Protein AF-A0A2D6YCF8-F1 (afdb_monomer_lite)

Foldseek 3Di:
DVVVVVVVVVVVVVPPPPPDDDDDDPVVVVVVVVVVVVVVVVVVVVVVVVVVVVVVVVVCVVPVPPPPPPPDDDPVVVVVVVVVVVVVVVVVVVVVVVVPDDDDDPDDDDDDDDDDDDDPPPPPPPPPPPPDDPPCLAQNCLVVLVVVLVVCVVVLVLVVSLVSLVSCCVHPDPVSVVVSVVVNVVRDDD

Radius of gyration: 37.46 Å; chains: 1; bounding box: 75×65×122 Å

Secondary structure (DSSP, 8-state):
-HHHHHHHHHHHHTTS-S--------THHHHHHHHHHHHHHHHHHHHHHHHHHHHHHHHHHH-GGGS-------THHHHHHHHHHHHHHHHHHHHHHHTTS----------------------------TT---GGGSGGGHHHHHHHHHHHHHTT-HHHHHHHHHHHHHHS-HHHHHHHHHHHHHS---

pLDDT: mean 73.42, std 17.3, range [45.31, 95.69]

Sequence (190 aa):
MRFLLFLTIFIYNLGHADEIYSVLPQESSQLSLIDLKQDLNYLNQNVSDLRAENQNIKTLIEHPQQMAVISLEPMHEFLYIGSLAGVVFLLAFAGMIERDTPQPVAQRRTVVKKQISEPKKVVVPNAKADGEYDFMSSSEAIPSKFNLIEAYLEMKNYDLAKKELSNILRFGNIHQQSKAKLLMNQIPSV

Structure (mmCIF, N/CA/C/O backbone):
data_AF-A0A2D6YCF8-F1
#
_entry.id   AF-A0A2D6YCF8-F1
#
loop_
_atom_site.group_PDB
_atom_site.id
_atom_site.type_symbol
_atom_site.label_atom_id
_atom_site.label_alt_id
_atom_site.label_comp_id
_atom_site.label_asym_id
_atom_site.label_entity_id
_atom_site.label_seq_id
_atom_site.pdbx_PDB_ins_code
_atom_site.Cartn_x
_atom_site.Cartn_y
_atom_site.Cartn_z
_atom_site.occupancy
_atom_site.B_iso_or_equiv
_atom_site.auth_seq_id
_atom_site.auth_comp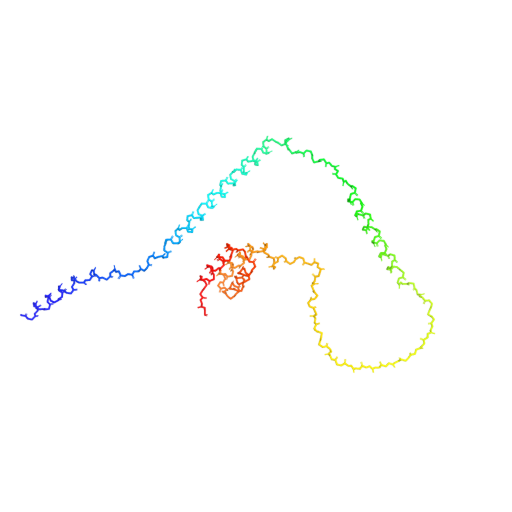_id
_atom_site.auth_asym_id
_atom_site.auth_atom_id
_atom_site.pdbx_PDB_model_num
ATOM 1 N N . MET A 1 1 ? -43.924 18.257 64.923 1.00 54.34 1 MET A N 1
ATOM 2 C CA . MET A 1 1 ? -43.083 17.085 65.269 1.00 54.34 1 MET A CA 1
ATOM 3 C C . MET A 1 1 ? -42.683 16.235 64.058 1.00 54.34 1 MET A C 1
ATOM 5 O O . MET A 1 1 ? -41.516 15.901 63.960 1.00 54.34 1 MET A O 1
ATOM 9 N N . ARG A 1 2 ? -43.570 15.925 63.097 1.00 53.56 2 ARG A N 1
ATOM 10 C CA . ARG A 1 2 ? -43.218 15.087 61.924 1.00 53.56 2 ARG A CA 1
ATOM 11 C C . ARG A 1 2 ? -42.322 15.760 60.869 1.00 53.56 2 ARG A C 1
ATOM 13 O O . ARG A 1 2 ? -41.567 15.071 60.203 1.00 53.56 2 ARG A O 1
ATOM 20 N N . PHE A 1 3 ? -42.349 17.088 60.761 1.00 58.00 3 PHE A N 1
ATOM 21 C CA . PHE A 1 3 ? -41.548 17.833 59.776 1.00 58.00 3 PHE A CA 1
ATOM 22 C C . PHE A 1 3 ? -40.038 17.841 60.093 1.00 58.00 3 PHE A C 1
ATOM 24 O O . PHE A 1 3 ? -39.207 17.815 59.194 1.00 58.00 3 PHE A O 1
ATOM 31 N N . LEU A 1 4 ? -39.681 17.791 61.382 1.00 59.12 4 LEU A N 1
ATOM 32 C CA . LEU A 1 4 ? -38.287 17.763 61.843 1.00 59.12 4 LEU A CA 1
ATOM 33 C C . LEU A 1 4 ? -37.585 16.433 61.525 1.00 59.12 4 LEU A C 1
ATOM 35 O O . LEU A 1 4 ? -36.386 16.423 61.279 1.00 59.12 4 LEU A O 1
ATOM 39 N N . LEU A 1 5 ? -38.344 15.335 61.464 1.00 62.00 5 LEU A N 1
ATOM 40 C CA . LEU A 1 5 ? -37.829 13.999 61.149 1.00 62.00 5 LEU A CA 1
ATOM 41 C C . LEU A 1 5 ? -37.525 13.823 59.652 1.00 62.00 5 LEU A C 1
ATOM 43 O O . LEU A 1 5 ? -36.594 13.114 59.292 1.00 62.00 5 LEU A O 1
ATOM 47 N N . PHE A 1 6 ? -38.266 14.504 58.774 1.00 58.94 6 PHE A N 1
ATOM 48 C CA . PHE A 1 6 ? -37.965 14.501 57.339 1.00 58.94 6 PHE A CA 1
ATOM 49 C C . PHE A 1 6 ? -36.749 15.367 56.998 1.00 58.94 6 PHE A C 1
ATOM 51 O O . PHE A 1 6 ? -35.962 14.995 56.131 1.00 58.94 6 PHE A O 1
ATOM 58 N N . LEU A 1 7 ? -36.553 16.483 57.710 1.00 62.12 7 LEU A N 1
ATOM 59 C CA . LEU A 1 7 ? -35.405 17.361 57.484 1.00 62.12 7 LEU A CA 1
ATOM 60 C C . LEU A 1 7 ? -34.081 16.681 57.872 1.00 62.12 7 LEU A C 1
ATOM 62 O O . LEU A 1 7 ? -33.093 16.809 57.156 1.00 62.12 7 LEU A O 1
ATOM 66 N N . THR A 1 8 ? -34.059 15.909 58.962 1.00 59.28 8 THR A N 1
ATOM 67 C CA . THR A 1 8 ? -32.849 15.187 59.384 1.00 59.28 8 THR A CA 1
ATOM 68 C C . THR A 1 8 ? -32.495 14.039 58.440 1.00 59.28 8 THR A C 1
ATOM 70 O O . THR A 1 8 ? -31.319 13.854 58.143 1.00 59.28 8 THR A O 1
ATOM 73 N N . ILE A 1 9 ? -33.482 13.322 57.892 1.00 60.81 9 ILE A N 1
ATOM 74 C CA . ILE A 1 9 ? -33.248 12.252 56.904 1.00 60.81 9 ILE A CA 1
ATOM 75 C C . ILE A 1 9 ? -32.758 12.822 55.562 1.00 60.81 9 ILE A C 1
ATOM 77 O O . ILE A 1 9 ? -31.906 12.216 54.910 1.00 60.81 9 ILE A O 1
ATOM 81 N N . PHE A 1 10 ? -33.251 13.997 55.156 1.00 58.84 10 PHE A N 1
ATOM 82 C CA . PHE A 1 10 ? -32.831 14.641 53.910 1.00 58.84 10 PHE A CA 1
ATOM 83 C C . PHE A 1 10 ? -31.389 15.169 53.984 1.00 58.84 10 PHE A C 1
ATOM 85 O O . PHE A 1 10 ? -30.624 14.996 53.041 1.00 58.84 10 PHE A O 1
ATOM 92 N N . ILE A 1 11 ? -30.977 15.727 55.129 1.00 59.47 11 ILE A N 1
ATOM 93 C CA . ILE A 1 11 ? -29.590 16.176 55.346 1.00 59.47 11 ILE A CA 1
ATOM 94 C C . ILE A 1 11 ? -28.630 14.977 55.444 1.00 59.47 11 ILE A C 1
ATOM 96 O O . ILE A 1 11 ? -27.511 15.052 54.944 1.00 59.47 11 ILE A O 1
ATOM 100 N N . TYR A 1 12 ? -29.066 13.843 56.008 1.00 57.59 12 TYR A N 1
ATOM 101 C CA . TYR A 1 12 ? -28.227 12.639 56.109 1.00 57.59 12 TYR A CA 1
ATOM 102 C C . TYR A 1 12 ? -27.947 11.974 54.746 1.00 57.59 12 TYR A C 1
ATOM 104 O O . TYR A 1 12 ? -26.865 11.426 54.537 1.00 57.59 12 TYR A O 1
ATOM 112 N N . ASN A 1 13 ? -28.888 12.059 53.797 1.00 53.47 13 ASN A N 1
ATOM 113 C CA . ASN A 1 13 ? -28.709 11.518 52.441 1.00 53.47 13 ASN A CA 1
ATOM 114 C C . ASN A 1 13 ? -27.868 12.416 51.521 1.00 53.47 13 ASN A C 1
ATOM 116 O O . ASN A 1 13 ? -27.340 11.928 50.527 1.00 53.47 13 ASN A O 1
ATOM 120 N N . LEU A 1 14 ? -27.698 13.702 51.846 1.00 54.16 14 LEU A N 1
ATOM 121 C CA . LEU A 1 14 ? -26.876 14.613 51.042 1.00 54.16 14 LEU A CA 1
ATOM 122 C C . LEU A 1 14 ? -25.369 14.508 51.351 1.00 54.16 14 LEU A C 1
ATOM 124 O O . LEU A 1 14 ? -24.562 15.052 50.607 1.00 54.16 14 LEU A O 1
ATOM 128 N N . GLY A 1 15 ? -24.989 13.805 52.426 1.00 49.72 15 GLY A N 1
ATOM 129 C CA . GLY A 1 15 ? -23.595 13.638 52.859 1.00 49.72 15 GLY A CA 1
ATOM 130 C C . GLY A 1 15 ? -22.889 12.359 52.387 1.00 49.72 15 GLY A C 1
ATOM 131 O O . GLY A 1 15 ? -21.743 12.155 52.763 1.00 49.72 15 GLY A O 1
ATOM 132 N N . HIS A 1 16 ? -23.543 11.490 51.604 1.00 51.28 16 HIS A N 1
ATOM 133 C CA . HIS A 1 16 ? -22.992 10.187 51.177 1.00 51.28 16 HIS A CA 1
ATOM 134 C C . HIS A 1 16 ? -22.791 10.060 49.652 1.00 51.28 16 HIS A C 1
ATOM 136 O O . HIS A 1 16 ? -22.704 8.953 49.128 1.00 51.28 16 HIS A O 1
ATOM 142 N N . ALA A 1 17 ? -22.714 11.178 48.923 1.00 49.78 17 ALA A N 1
ATOM 143 C CA . ALA A 1 17 ? -22.547 11.177 47.464 1.00 49.78 17 ALA A CA 1
ATOM 144 C C . ALA A 1 17 ? -21.082 11.265 46.977 1.00 49.78 17 ALA A C 1
ATOM 146 O O . ALA A 1 17 ? -20.869 11.357 45.771 1.00 49.78 17 ALA A O 1
ATOM 147 N N . ASP A 1 18 ? -20.086 11.211 47.872 1.00 50.50 18 ASP A N 1
ATOM 148 C CA . ASP A 1 18 ? -18.672 11.445 47.515 1.00 50.50 18 ASP A CA 1
ATOM 149 C C . ASP A 1 18 ? -17.800 10.182 47.353 1.00 50.50 18 ASP A C 1
ATOM 151 O O . ASP A 1 18 ? -16.619 10.295 47.039 1.00 50.50 18 ASP A O 1
ATOM 155 N N . GLU A 1 19 ? -18.346 8.966 47.459 1.00 54.09 19 GLU A N 1
ATOM 156 C CA . GLU A 1 19 ? -17.559 7.729 47.271 1.00 54.09 19 GLU A CA 1
ATOM 157 C C . GLU A 1 19 ? -18.144 6.786 46.210 1.00 54.09 19 GLU A C 1
ATOM 159 O O . GLU A 1 19 ? -18.448 5.627 46.471 1.00 54.09 19 GLU A O 1
ATOM 164 N N . ILE A 1 20 ? -18.269 7.259 44.965 1.00 48.84 20 ILE A N 1
ATOM 165 C CA . ILE A 1 20 ? -18.332 6.373 43.785 1.00 48.84 20 ILE A CA 1
ATOM 166 C C . ILE A 1 20 ? -17.460 6.958 42.663 1.00 48.84 20 ILE A C 1
ATOM 168 O O . ILE A 1 20 ? -17.941 7.314 41.594 1.00 48.84 20 ILE A O 1
ATOM 172 N N . TYR A 1 21 ? -16.151 7.069 42.899 1.00 48.22 21 TYR A N 1
ATOM 173 C CA . TYR A 1 21 ? -15.160 7.282 41.835 1.00 48.22 21 TYR A CA 1
ATOM 174 C C . TYR A 1 21 ? -13.915 6.422 42.066 1.00 48.22 21 TYR A C 1
ATOM 176 O O . TYR A 1 21 ? -12.828 6.897 42.363 1.00 48.22 21 TYR A O 1
ATOM 184 N N . SER A 1 22 ? -14.075 5.117 41.912 1.00 53.00 22 SER A N 1
ATOM 185 C CA . SER A 1 22 ? -13.017 4.206 41.465 1.00 53.00 22 SER A CA 1
ATOM 186 C C . SER A 1 22 ? -13.770 2.992 40.920 1.00 53.00 22 SER A C 1
ATOM 188 O O . SER A 1 22 ? -14.668 2.479 41.570 1.00 53.00 22 SER A O 1
ATOM 190 N N . VAL A 1 23 ? -13.632 2.565 39.672 1.00 49.94 23 VAL A N 1
ATOM 191 C CA . VAL A 1 23 ? -12.417 2.124 39.000 1.00 49.94 23 VAL A CA 1
ATOM 192 C C . VAL A 1 23 ? -12.699 2.201 37.493 1.00 49.94 23 VAL A C 1
ATOM 194 O O . VAL A 1 23 ? -13.536 1.464 36.977 1.00 49.94 23 VAL A O 1
ATOM 197 N N . LEU A 1 24 ? -12.008 3.092 36.782 1.00 46.34 24 LEU A N 1
ATOM 198 C CA . LEU A 1 24 ? -11.878 3.045 35.322 1.00 46.34 24 LEU A CA 1
ATOM 199 C C . LEU A 1 24 ? -10.470 2.504 35.022 1.00 46.34 24 LEU A C 1
ATOM 201 O O . LEU A 1 24 ? -9.506 3.027 35.587 1.00 46.34 24 LEU A O 1
ATOM 205 N N . PRO A 1 25 ? -10.312 1.465 34.185 1.00 45.31 25 PRO A N 1
ATOM 206 C CA . PRO A 1 25 ? -9.001 0.894 33.898 1.00 45.31 25 PRO A CA 1
ATOM 207 C C . PRO A 1 25 ? -8.174 1.887 33.063 1.00 45.31 25 PRO A C 1
ATOM 209 O O . PRO A 1 25 ? -8.477 2.147 31.904 1.00 45.31 25 PRO A O 1
ATOM 212 N N . GLN A 1 26 ? -7.124 2.455 33.664 1.00 49.31 26 GLN A N 1
ATOM 213 C CA . GLN A 1 26 ? -6.199 3.422 33.049 1.00 49.31 26 GLN A CA 1
ATOM 214 C C . GLN A 1 26 ? -5.078 2.787 32.194 1.00 49.31 26 GLN A C 1
ATOM 216 O O . GLN A 1 26 ? -4.146 3.483 31.789 1.00 49.31 26 GLN A O 1
ATOM 221 N N . GLU A 1 27 ? -5.125 1.488 31.890 1.00 51.16 27 GLU A N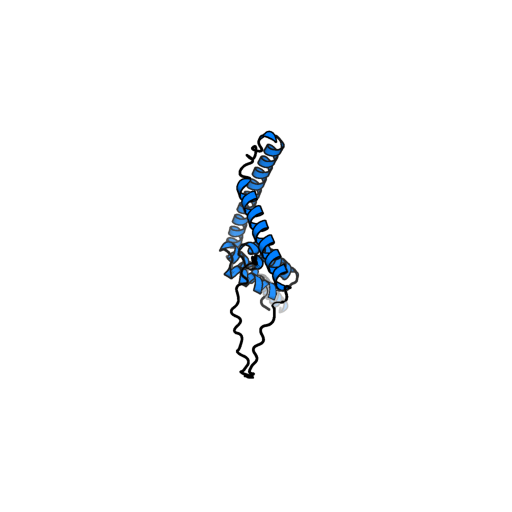 1
ATOM 222 C CA . GLU A 1 27 ? -4.004 0.817 31.208 1.00 51.16 27 GLU A CA 1
ATOM 223 C C . GLU A 1 27 ? -3.854 1.155 29.712 1.00 51.16 27 GLU A C 1
ATOM 225 O O . GLU A 1 27 ? -2.755 1.042 29.172 1.00 51.16 27 GLU A O 1
ATOM 230 N N . SER A 1 28 ? -4.889 1.653 29.026 1.00 52.38 28 SER A N 1
ATOM 231 C CA . SER A 1 28 ? -4.792 1.974 27.589 1.00 52.38 28 SER A CA 1
ATOM 232 C C . SER A 1 28 ? -4.016 3.262 27.281 1.00 52.38 28 SER A C 1
ATOM 234 O O . SER A 1 28 ? -3.524 3.440 26.166 1.00 52.38 28 SER A O 1
ATOM 236 N N . SER A 1 29 ? -3.878 4.169 28.251 1.00 53.44 29 SER A N 1
ATOM 237 C CA . SER A 1 29 ? -3.252 5.479 28.030 1.00 53.44 29 SER A CA 1
ATOM 238 C C . SER A 1 29 ? -1.726 5.411 27.975 1.00 53.44 29 SER A C 1
ATOM 240 O O . SER A 1 29 ? -1.103 6.245 27.325 1.00 53.44 29 SER A O 1
ATOM 242 N N . GLN A 1 30 ? -1.103 4.423 28.626 1.00 53.88 30 GLN A N 1
ATOM 243 C CA . GLN A 1 30 ? 0.360 4.320 28.668 1.00 53.88 30 GLN A CA 1
ATOM 244 C C . GLN A 1 30 ? 0.941 3.748 27.371 1.00 53.88 30 GLN A C 1
ATOM 246 O O . GLN A 1 30 ? 1.938 4.272 26.881 1.00 53.88 30 GLN A O 1
ATOM 251 N N . LEU A 1 31 ? 0.291 2.741 26.775 1.00 58.56 31 LEU A N 1
ATOM 252 C CA . LEU A 1 31 ? 0.708 2.179 25.485 1.00 58.56 31 LEU A CA 1
ATOM 253 C C . LEU A 1 31 ? 0.548 3.210 24.358 1.00 58.56 31 LEU A C 1
ATOM 255 O O . LEU A 1 31 ? 1.479 3.442 23.594 1.00 58.56 31 LEU A O 1
ATOM 259 N N . SER A 1 32 ? -0.579 3.933 24.348 1.00 67.38 32 SER A N 1
ATOM 260 C CA . SER A 1 32 ? -0.812 5.033 23.405 1.00 67.38 32 SER A CA 1
ATOM 261 C C . SER A 1 32 ? 0.205 6.173 23.554 1.00 67.38 32 SER A C 1
ATOM 263 O O . SER A 1 32 ? 0.563 6.793 22.557 1.00 67.38 32 SER A O 1
ATOM 265 N N . LEU A 1 33 ? 0.701 6.446 24.768 1.00 73.38 33 LEU A N 1
ATOM 266 C CA . LEU A 1 33 ? 1.727 7.468 24.998 1.00 73.38 33 LEU A CA 1
ATOM 267 C C . LEU A 1 33 ? 3.114 7.028 24.501 1.00 73.38 33 LEU A C 1
ATOM 269 O O . LEU A 1 33 ? 3.909 7.868 24.080 1.00 73.38 33 LEU A O 1
ATOM 273 N N . ILE A 1 34 ? 3.423 5.731 24.576 1.00 77.50 34 ILE A N 1
ATOM 274 C CA . ILE A 1 34 ? 4.681 5.167 24.069 1.00 77.50 34 ILE A CA 1
ATOM 275 C C . ILE A 1 34 ? 4.695 5.226 22.540 1.00 77.50 34 ILE A C 1
ATOM 277 O O . ILE A 1 34 ? 5.658 5.749 21.978 1.00 77.50 34 ILE A O 1
ATOM 281 N N . ASP A 1 35 ? 3.609 4.802 21.892 1.00 79.00 35 ASP A N 1
ATOM 282 C CA . ASP A 1 35 ? 3.467 4.871 20.433 1.00 79.00 35 ASP A CA 1
ATOM 283 C C . ASP A 1 35 ? 3.548 6.325 19.943 1.00 79.00 35 ASP A C 1
ATOM 285 O O . ASP A 1 35 ? 4.316 6.636 19.035 1.00 79.00 35 ASP A O 1
ATOM 289 N N . LEU A 1 36 ? 2.878 7.260 20.630 1.00 81.44 36 LEU A N 1
ATOM 290 C CA . LEU A 1 36 ? 2.941 8.687 20.297 1.00 81.44 36 LEU A CA 1
ATOM 291 C C . LEU A 1 36 ? 4.364 9.261 20.416 1.00 81.44 36 LEU A C 1
ATOM 293 O O . LEU A 1 36 ? 4.780 10.090 19.608 1.00 81.44 36 LEU A O 1
ATOM 297 N N . LYS A 1 37 ? 5.131 8.842 21.430 1.00 85.19 37 LYS A N 1
ATOM 298 C CA . LYS A 1 37 ? 6.534 9.260 21.589 1.00 85.19 37 LYS A CA 1
ATOM 299 C C . LYS A 1 37 ? 7.416 8.699 20.484 1.00 85.19 37 LYS A C 1
ATOM 301 O O . LYS A 1 37 ? 8.323 9.392 20.023 1.00 85.19 37 LYS A O 1
ATOM 306 N N . GLN A 1 38 ? 7.167 7.461 20.078 1.00 83.38 38 GLN A N 1
ATOM 307 C CA . GLN A 1 38 ? 7.891 6.833 18.986 1.00 83.38 38 GLN A CA 1
ATOM 308 C C . GLN A 1 38 ? 7.594 7.539 17.658 1.00 83.38 38 GLN A C 1
ATOM 310 O O . GLN A 1 38 ? 8.533 7.881 16.941 1.00 83.38 38 GLN A O 1
ATOM 315 N N . ASP A 1 39 ? 6.327 7.856 17.393 1.00 85.94 39 ASP A N 1
ATOM 316 C CA . ASP A 1 39 ? 5.901 8.608 16.211 1.00 85.94 39 ASP A CA 1
ATOM 317 C C . ASP A 1 39 ? 6.485 10.026 16.194 1.00 85.94 39 ASP A C 1
ATOM 319 O O . ASP A 1 39 ? 6.976 10.483 15.162 1.00 85.94 39 ASP A O 1
ATOM 323 N N . LEU A 1 40 ? 6.513 10.715 17.340 1.00 89.25 40 LEU A N 1
ATOM 324 C CA . LEU A 1 40 ? 7.150 12.030 17.463 1.00 89.25 40 LEU A CA 1
ATOM 325 C C . LEU A 1 40 ? 8.653 11.977 17.185 1.00 89.25 40 LEU A C 1
ATOM 327 O O . LEU A 1 40 ? 9.178 12.858 16.505 1.00 89.25 40 LEU A O 1
ATOM 331 N N . ASN A 1 41 ? 9.348 10.951 17.679 1.00 90.62 41 ASN A N 1
ATOM 332 C CA . ASN A 1 41 ? 10.768 10.766 17.389 1.00 90.62 41 ASN A CA 1
ATOM 333 C C . ASN A 1 41 ? 11.010 10.476 15.907 1.00 90.62 41 ASN A C 1
ATOM 335 O O . ASN A 1 41 ? 11.900 11.082 15.314 1.00 90.62 41 ASN A O 1
ATOM 339 N N . TYR A 1 42 ? 10.200 9.604 15.304 1.00 89.38 42 TYR A N 1
ATOM 340 C CA . TYR A 1 42 ? 10.284 9.292 13.880 1.00 89.38 42 TYR A CA 1
ATOM 341 C C . TYR A 1 42 ? 10.046 10.536 13.015 1.00 89.38 42 TYR A C 1
ATOM 343 O O . TYR A 1 42 ? 10.813 10.823 12.096 1.00 89.38 42 TYR A O 1
ATOM 351 N N . LEU A 1 43 ? 9.031 11.336 13.350 1.00 91.12 43 LEU A N 1
ATOM 352 C CA . LEU A 1 43 ? 8.736 12.578 12.643 1.00 91.12 43 LEU A CA 1
ATOM 353 C C . LEU A 1 43 ? 9.875 13.594 12.784 1.00 91.12 43 LEU A C 1
ATOM 355 O O . LEU A 1 43 ? 10.269 14.221 11.803 1.00 91.12 43 LEU A O 1
ATOM 359 N N . ASN A 1 44 ? 10.431 13.741 13.987 1.00 93.12 44 ASN A N 1
ATOM 360 C CA . ASN A 1 44 ? 11.544 14.654 14.234 1.00 93.12 44 ASN A CA 1
ATOM 361 C C . ASN A 1 44 ? 12.808 14.235 13.464 1.00 93.12 44 ASN A C 1
ATOM 363 O O . ASN A 1 44 ? 13.505 15.084 12.908 1.00 93.12 44 ASN A O 1
ATOM 367 N N . GLN A 1 45 ? 13.067 12.928 13.371 1.00 90.31 45 GLN A N 1
ATOM 368 C CA . GLN A 1 45 ? 14.160 12.381 12.573 1.00 90.31 45 GLN A CA 1
ATOM 369 C C . GLN A 1 45 ? 13.965 12.678 11.080 1.00 90.31 45 GLN A C 1
ATOM 371 O O . GLN A 1 45 ? 14.849 13.267 10.464 1.00 90.31 45 GLN A O 1
ATOM 376 N N . ASN A 1 46 ? 12.776 12.419 10.529 1.00 93.00 46 ASN A N 1
ATOM 377 C CA . ASN A 1 46 ? 12.472 12.734 9.130 1.00 93.00 46 ASN A CA 1
ATOM 378 C C . ASN A 1 46 ? 12.619 14.232 8.814 1.00 93.00 46 ASN A C 1
ATOM 380 O O . ASN A 1 46 ? 13.126 14.601 7.758 1.00 93.00 46 ASN A O 1
ATOM 384 N N . VAL A 1 47 ? 12.196 15.117 9.723 1.00 95.00 47 VAL A N 1
ATOM 385 C CA . VAL A 1 47 ? 12.365 16.571 9.550 1.00 95.00 47 VAL A CA 1
ATOM 386 C C . VAL A 1 47 ? 13.844 16.964 9.556 1.00 95.00 47 VAL A C 1
ATOM 388 O O . VAL A 1 47 ? 14.240 17.863 8.811 1.00 95.00 47 VAL A O 1
ATOM 391 N N . SER A 1 48 ? 14.667 16.307 10.375 1.00 92.06 48 SER A N 1
ATOM 392 C CA . SER A 1 48 ? 16.118 16.508 10.379 1.00 92.06 48 SER A CA 1
ATOM 393 C C . SER A 1 48 ? 16.750 16.063 9.059 1.00 92.06 48 SER A C 1
ATOM 395 O O . SER A 1 48 ? 17.517 16.823 8.466 1.00 92.06 48 SER A O 1
ATOM 397 N N . ASP A 1 49 ? 16.380 14.883 8.565 1.00 93.38 49 ASP A N 1
ATOM 398 C CA . ASP A 1 49 ? 16.913 14.320 7.322 1.00 93.38 49 ASP A CA 1
ATOM 399 C C . ASP A 1 49 ? 16.534 15.186 6.112 1.00 93.38 49 ASP A C 1
ATOM 401 O O . ASP A 1 49 ? 17.397 15.575 5.325 1.00 93.38 49 ASP A O 1
ATOM 405 N N . LEU A 1 50 ? 15.271 15.620 6.029 1.00 90.81 50 LEU A N 1
ATOM 406 C CA . LEU A 1 50 ? 14.801 16.544 4.991 1.00 90.81 50 LEU A CA 1
ATOM 407 C C . LEU A 1 50 ? 15.518 17.898 5.037 1.00 90.81 50 LEU A C 1
ATOM 409 O O . LEU A 1 50 ? 15.737 18.530 4.001 1.00 90.81 50 LEU A O 1
ATOM 413 N N . ARG A 1 51 ? 15.886 18.389 6.226 1.00 91.00 51 ARG A N 1
ATOM 414 C CA . ARG A 1 51 ? 16.682 19.620 6.349 1.00 91.00 51 ARG A CA 1
ATOM 415 C C . ARG A 1 51 ? 18.105 19.416 5.848 1.00 91.00 51 ARG A C 1
ATOM 417 O O . ARG A 1 51 ? 18.610 20.295 5.153 1.00 91.00 51 ARG A O 1
ATOM 424 N N . ALA A 1 52 ? 18.727 18.285 6.169 1.00 90.25 52 ALA A N 1
ATOM 425 C CA . ALA A 1 52 ? 20.058 17.945 5.680 1.00 90.25 52 ALA A CA 1
ATOM 426 C C . ALA A 1 52 ? 20.073 17.798 4.149 1.00 90.25 52 ALA A C 1
ATOM 428 O O . ALA A 1 52 ? 20.953 18.345 3.487 1.00 90.25 52 ALA A O 1
ATOM 429 N N . GLU A 1 53 ? 19.061 17.150 3.569 1.00 89.50 53 GLU A N 1
ATOM 430 C CA . GLU A 1 53 ? 18.915 17.016 2.117 1.00 89.50 53 GLU A CA 1
ATOM 431 C C . GLU A 1 53 ? 18.709 18.373 1.433 1.00 89.50 53 GLU A C 1
ATOM 433 O O . GLU A 1 53 ? 19.387 18.682 0.456 1.00 89.50 53 GLU A O 1
ATOM 438 N N . ASN A 1 54 ? 17.857 19.243 1.985 1.00 85.50 54 ASN A N 1
ATOM 439 C CA . ASN A 1 54 ? 17.676 20.597 1.453 1.00 85.50 54 ASN A CA 1
ATOM 440 C C . ASN A 1 54 ? 18.956 21.441 1.534 1.00 85.50 54 ASN A C 1
ATOM 442 O O . ASN A 1 54 ? 19.232 22.229 0.630 1.00 85.50 54 ASN A O 1
ATOM 446 N N . GLN A 1 55 ? 19.754 21.284 2.594 1.00 87.31 55 GLN A N 1
ATOM 447 C CA . GLN A 1 55 ? 21.069 21.920 2.674 1.00 87.31 55 GLN A CA 1
ATOM 448 C C . GLN A 1 55 ? 22.015 21.374 1.604 1.00 87.31 55 GLN A C 1
ATOM 450 O O . GLN A 1 55 ? 22.682 22.161 0.939 1.00 87.31 55 GLN A O 1
ATOM 455 N N . ASN A 1 56 ? 22.023 20.059 1.383 1.00 85.00 56 ASN A N 1
ATOM 456 C CA . ASN A 1 56 ? 22.820 19.430 0.337 1.00 85.00 56 ASN A CA 1
ATOM 457 C C . ASN A 1 56 ? 22.426 19.965 -1.052 1.00 85.00 56 ASN A C 1
ATOM 459 O O . ASN A 1 56 ? 23.263 20.512 -1.765 1.00 85.00 56 ASN A O 1
ATOM 463 N N . ILE A 1 57 ? 21.136 19.959 -1.392 1.00 83.44 57 ILE A N 1
ATOM 464 C CA . ILE A 1 57 ? 20.623 20.521 -2.652 1.00 83.44 57 ILE A CA 1
ATOM 465 C C . ILE A 1 57 ? 21.037 21.989 -2.807 1.00 83.44 57 ILE A C 1
ATOM 467 O O . ILE A 1 57 ? 21.484 22.393 -3.880 1.00 83.44 57 ILE A O 1
ATOM 471 N N . LYS A 1 58 ? 20.963 22.783 -1.734 1.00 82.31 58 LYS A N 1
ATOM 472 C CA . LYS A 1 58 ? 21.419 24.176 -1.757 1.00 82.31 58 LYS A CA 1
ATOM 473 C C . LYS A 1 58 ? 22.910 24.281 -2.092 1.00 82.31 58 LYS A C 1
ATOM 475 O O . LYS A 1 58 ? 23.277 25.110 -2.918 1.00 82.31 58 LYS A O 1
ATOM 480 N N . THR A 1 59 ? 23.752 23.409 -1.536 1.00 77.88 59 THR A N 1
ATOM 481 C CA . THR A 1 59 ? 25.183 23.377 -1.880 1.00 77.88 59 THR A CA 1
ATOM 482 C C . THR A 1 59 ? 25.448 22.953 -3.328 1.00 77.88 59 THR A C 1
ATOM 484 O O . THR A 1 59 ? 26.335 23.534 -3.954 1.00 77.88 59 THR A O 1
ATOM 487 N N . LEU A 1 60 ? 24.658 22.027 -3.893 1.00 73.38 60 LEU A N 1
ATOM 488 C CA . LEU A 1 60 ? 24.739 21.651 -5.313 1.00 73.38 60 LEU A CA 1
ATOM 489 C C . LEU A 1 60 ? 24.326 22.801 -6.244 1.00 73.38 60 LEU A C 1
ATOM 491 O O . LEU A 1 60 ? 24.931 22.986 -7.298 1.00 73.38 60 LEU A O 1
ATOM 495 N N . ILE A 1 61 ? 23.313 23.582 -5.858 1.00 74.94 61 ILE A N 1
ATOM 496 C CA . ILE A 1 61 ? 22.855 24.752 -6.622 1.00 74.94 61 ILE A CA 1
ATOM 497 C C . ILE A 1 61 ? 23.893 25.881 -6.564 1.00 74.94 61 ILE A C 1
ATOM 499 O O . ILE A 1 61 ? 24.127 26.550 -7.568 1.00 74.94 61 ILE A O 1
ATOM 503 N N . GLU A 1 62 ? 24.538 26.083 -5.413 1.00 76.81 62 GLU A N 1
ATOM 504 C CA . GLU A 1 62 ? 25.595 27.088 -5.246 1.00 76.81 62 GLU A CA 1
ATOM 505 C C . GLU A 1 62 ? 26.907 26.695 -5.962 1.00 76.81 62 GLU A C 1
ATOM 507 O O . GLU A 1 62 ? 27.666 27.579 -6.359 1.00 76.81 62 GLU A O 1
ATOM 512 N N . HIS A 1 63 ? 27.153 25.398 -6.206 1.00 69.06 63 HIS A N 1
ATOM 513 C CA . HIS A 1 63 ? 28.362 24.885 -6.871 1.00 69.06 63 HIS A CA 1
ATOM 514 C C . HIS A 1 63 ? 28.046 23.913 -8.032 1.00 69.06 63 HIS A C 1
ATOM 516 O O . HIS A 1 63 ? 28.370 22.723 -7.960 1.00 69.06 63 HIS A O 1
ATOM 522 N N . PRO A 1 64 ? 27.500 24.396 -9.166 1.00 62.25 64 PRO A N 1
ATOM 523 C CA . PRO A 1 64 ? 27.068 23.550 -10.288 1.00 62.25 64 PRO A CA 1
ATOM 524 C C . PRO A 1 64 ? 28.205 22.805 -11.017 1.00 62.25 64 PRO A C 1
ATOM 526 O O . PRO A 1 64 ? 27.941 21.959 -11.867 1.00 62.25 64 PRO A O 1
ATOM 529 N N . GLN A 1 65 ? 29.475 23.094 -10.707 1.00 55.06 65 GLN A N 1
ATOM 530 C CA . GLN A 1 65 ? 30.640 22.494 -11.374 1.00 55.06 65 GLN A CA 1
ATOM 531 C C . GLN A 1 65 ? 31.039 21.104 -10.843 1.00 55.06 65 GLN A C 1
ATOM 533 O O . GLN A 1 65 ? 31.984 20.513 -11.358 1.00 55.06 65 GLN A O 1
ATOM 538 N N . GLN A 1 66 ? 30.337 20.560 -9.841 1.00 53.91 66 GLN A N 1
ATOM 539 C CA . GLN A 1 66 ? 30.589 19.212 -9.305 1.00 53.91 66 GLN A CA 1
ATOM 540 C C . GLN A 1 66 ? 29.647 18.129 -9.857 1.00 53.91 66 GLN A C 1
ATOM 542 O O . GLN A 1 66 ? 29.728 16.979 -9.425 1.00 53.91 66 GLN A O 1
ATOM 547 N N . MET A 1 67 ? 28.788 18.444 -10.838 1.00 49.84 67 MET A N 1
ATOM 548 C CA . MET A 1 67 ? 28.151 17.394 -11.635 1.00 49.84 67 MET A CA 1
ATOM 549 C C . MET A 1 67 ? 29.232 16.723 -12.476 1.00 49.84 67 MET A C 1
ATOM 551 O O . MET A 1 67 ? 29.673 17.253 -13.495 1.00 49.84 67 MET A O 1
ATOM 555 N N . ALA A 1 68 ? 29.698 15.582 -11.973 1.00 50.00 68 ALA A N 1
ATOM 556 C CA . ALA A 1 68 ? 30.631 14.697 -12.634 1.00 50.00 68 ALA A CA 1
ATOM 557 C C . ALA A 1 68 ? 30.294 14.601 -14.123 1.00 50.00 68 ALA A C 1
ATOM 559 O O . ALA A 1 68 ? 29.158 14.315 -14.502 1.00 50.00 68 ALA A O 1
ATOM 560 N N . VAL A 1 69 ? 31.305 14.849 -14.951 1.00 50.44 69 VAL A N 1
ATOM 561 C CA . VAL A 1 69 ? 31.319 14.477 -16.360 1.00 50.44 69 VAL A CA 1
ATOM 562 C C . VAL A 1 69 ? 30.892 13.013 -16.426 1.00 50.44 69 VAL A C 1
ATOM 564 O O . VAL A 1 69 ? 31.661 12.122 -16.066 1.00 50.44 69 VAL A O 1
ATOM 567 N N . ILE A 1 70 ? 29.642 12.764 -16.818 1.00 55.06 70 ILE A N 1
ATOM 568 C CA . ILE A 1 70 ? 29.165 11.422 -17.126 1.00 55.06 70 ILE A CA 1
ATOM 569 C C . ILE A 1 70 ? 29.950 11.016 -18.368 1.00 55.06 70 ILE A C 1
ATOM 571 O O . ILE A 1 70 ? 29.674 11.460 -19.481 1.00 55.06 70 ILE A O 1
ATOM 575 N N . SER A 1 71 ? 31.011 10.252 -18.122 1.00 51.88 71 SER A N 1
ATOM 576 C CA . SER A 1 71 ? 31.806 9.553 -19.118 1.00 51.88 71 SER A CA 1
ATOM 577 C C . SER A 1 71 ? 30.864 8.827 -20.072 1.00 51.88 71 SER A C 1
ATOM 579 O O . SER A 1 71 ? 30.164 7.893 -19.686 1.00 51.88 71 SER A O 1
ATOM 581 N N . LEU A 1 72 ? 30.834 9.297 -21.312 1.00 58.56 72 LEU A N 1
ATOM 582 C CA . LEU A 1 72 ? 29.981 8.802 -22.375 1.00 58.56 72 LEU A CA 1
ATOM 583 C C . LEU A 1 72 ? 30.580 7.521 -22.983 1.00 58.56 72 LEU A C 1
ATOM 585 O O . LEU A 1 72 ? 31.126 7.585 -24.072 1.00 58.56 72 LEU A O 1
ATOM 589 N N . GLU A 1 73 ? 30.494 6.373 -22.306 1.00 55.44 73 GLU A N 1
ATOM 590 C CA . GLU A 1 73 ? 30.658 5.033 -22.912 1.00 55.44 73 GLU A CA 1
ATOM 591 C C . GLU A 1 73 ? 30.027 3.938 -22.024 1.00 55.44 73 GLU A C 1
ATOM 593 O O . GLU A 1 73 ? 30.074 4.083 -20.802 1.00 55.44 73 GLU A O 1
ATOM 598 N N . PRO A 1 74 ? 29.438 2.853 -22.592 1.00 56.41 74 PRO A N 1
ATOM 599 C CA . PRO A 1 74 ? 29.624 2.334 -23.949 1.00 56.41 74 PRO A CA 1
ATOM 600 C C . PRO A 1 74 ? 28.330 2.359 -24.789 1.00 56.41 74 PRO A C 1
ATOM 602 O O . PRO A 1 74 ? 27.373 1.627 -24.548 1.00 56.41 74 PRO A O 1
ATOM 605 N N . MET A 1 75 ? 28.322 3.144 -25.868 1.00 55.34 75 MET A N 1
ATOM 606 C CA . MET A 1 75 ? 27.232 3.183 -26.864 1.00 55.34 75 MET A CA 1
ATOM 607 C C . MET A 1 75 ? 27.100 1.885 -27.695 1.00 55.34 75 MET A C 1
ATOM 609 O O . MET A 1 75 ? 26.208 1.764 -28.535 1.00 55.34 75 MET A O 1
ATOM 613 N N . HIS A 1 76 ? 27.969 0.896 -27.472 1.00 57.38 76 HIS A N 1
ATOM 614 C CA . HIS A 1 76 ? 28.004 -0.345 -28.243 1.00 57.38 76 HIS A CA 1
ATOM 615 C C . HIS A 1 76 ? 26.853 -1.311 -27.927 1.00 57.38 76 HIS A C 1
ATOM 617 O O . HIS A 1 76 ? 26.371 -1.991 -28.834 1.00 57.38 76 HIS A O 1
ATOM 623 N N . GLU A 1 77 ? 26.355 -1.344 -26.688 1.00 59.56 77 GLU A N 1
ATOM 624 C CA . GLU A 1 77 ? 25.272 -2.265 -26.308 1.00 59.56 77 GLU A CA 1
ATOM 625 C C . GLU A 1 77 ? 23.922 -1.842 -26.904 1.00 59.56 77 GLU A C 1
ATOM 627 O O . GLU A 1 77 ? 23.168 -2.678 -27.407 1.00 59.56 77 GLU A O 1
ATOM 632 N N . PHE A 1 78 ? 23.650 -0.535 -26.962 1.00 63.75 78 PHE A N 1
ATOM 633 C CA . PHE A 1 78 ? 22.435 -0.008 -27.588 1.00 63.75 78 PHE A CA 1
ATOM 634 C C . PHE A 1 78 ? 22.429 -0.198 -29.108 1.00 63.75 78 PHE A C 1
ATOM 636 O O . PHE A 1 78 ? 21.382 -0.502 -29.683 1.00 63.75 78 PHE A O 1
ATOM 643 N N . LEU A 1 79 ? 23.592 -0.091 -29.761 1.00 69.25 79 LEU A N 1
ATOM 644 C CA . LEU A 1 79 ? 2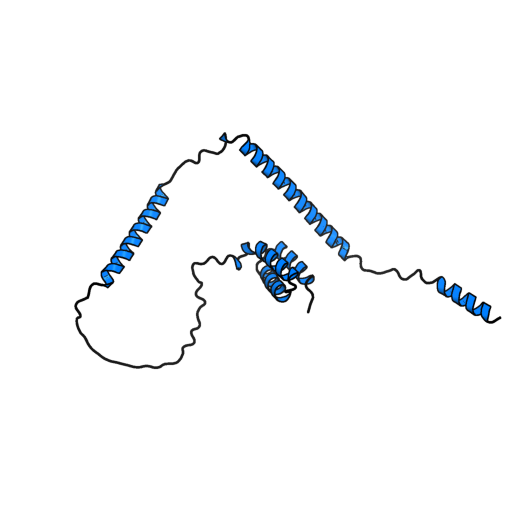3.723 -0.373 -31.191 1.00 69.25 79 LEU A CA 1
ATOM 645 C C . LEU A 1 79 ? 23.455 -1.858 -31.494 1.00 69.25 79 LEU A C 1
ATOM 647 O O . LEU A 1 79 ? 22.793 -2.186 -32.481 1.00 69.25 79 LEU A O 1
ATOM 651 N N . TYR A 1 80 ? 23.914 -2.760 -30.621 1.00 75.88 80 TYR A N 1
ATOM 652 C CA . TYR A 1 80 ? 23.672 -4.195 -30.761 1.00 75.88 80 TYR A CA 1
ATOM 653 C C . TYR A 1 80 ? 22.187 -4.540 -30.590 1.00 75.88 80 TYR A C 1
ATOM 655 O O . TYR A 1 80 ? 21.612 -5.199 -31.456 1.00 75.88 80 TYR A O 1
ATOM 663 N N . ILE A 1 81 ? 21.530 -4.025 -29.546 1.00 76.19 81 ILE A N 1
ATOM 664 C CA . ILE A 1 81 ? 20.095 -4.260 -29.308 1.00 76.19 81 ILE A CA 1
ATOM 665 C C . ILE A 1 81 ? 19.243 -3.670 -30.443 1.00 76.19 81 ILE A C 1
ATOM 667 O O . ILE A 1 81 ? 18.337 -4.338 -30.944 1.00 76.19 81 ILE A O 1
ATOM 671 N N . GLY A 1 82 ? 19.562 -2.455 -30.904 1.00 80.25 82 GLY A N 1
ATOM 672 C CA . GLY A 1 82 ? 18.870 -1.820 -32.027 1.00 80.25 82 GLY A CA 1
ATOM 673 C C . GLY A 1 82 ? 19.020 -2.596 -33.339 1.00 80.25 82 GLY A C 1
ATOM 674 O O . GLY A 1 82 ? 18.037 -2.795 -34.055 1.00 80.25 82 GLY A O 1
ATOM 675 N N . SER A 1 83 ? 20.225 -3.094 -33.640 1.00 80.12 83 SER A N 1
ATOM 676 C CA . SER A 1 83 ? 20.462 -3.900 -34.846 1.00 80.12 83 SER A CA 1
ATOM 677 C C . SER A 1 83 ? 19.751 -5.256 -34.795 1.00 80.12 83 SER A C 1
ATOM 679 O O . SER A 1 83 ? 19.149 -5.662 -35.789 1.00 80.12 83 SER A O 1
ATOM 681 N N . LEU A 1 84 ? 19.725 -5.918 -33.632 1.00 86.12 84 LEU A N 1
ATOM 682 C CA . LEU A 1 84 ? 19.017 -7.184 -33.447 1.00 86.12 84 LEU A CA 1
ATOM 683 C C . LEU A 1 84 ? 17.504 -7.014 -33.646 1.00 86.12 84 LEU A C 1
ATOM 685 O O . LEU A 1 84 ? 16.888 -7.795 -34.373 1.00 86.12 84 LEU A O 1
ATOM 689 N N . ALA A 1 85 ? 16.913 -5.965 -33.066 1.00 86.38 85 ALA A N 1
ATOM 690 C CA . ALA A 1 85 ? 15.496 -5.652 -33.247 1.00 86.38 85 ALA A CA 1
ATOM 691 C C . ALA A 1 85 ? 15.146 -5.387 -34.724 1.00 86.38 85 ALA A C 1
ATOM 693 O O . ALA A 1 85 ? 14.122 -5.870 -35.212 1.00 86.38 85 ALA A O 1
ATOM 694 N N . GLY A 1 86 ? 16.020 -4.693 -35.462 1.00 89.75 86 GLY A N 1
ATOM 695 C CA . GLY A 1 86 ? 15.850 -4.453 -36.898 1.00 89.75 86 GLY A CA 1
ATOM 696 C C . GLY A 1 86 ? 15.864 -5.736 -37.739 1.00 89.75 86 GLY A C 1
ATOM 697 O O . GLY A 1 86 ? 15.030 -5.895 -38.632 1.00 89.75 86 GLY A O 1
ATOM 698 N N . VAL A 1 87 ? 16.757 -6.683 -37.432 1.00 90.00 87 VAL A N 1
ATOM 699 C CA . VAL A 1 87 ? 16.828 -7.982 -38.130 1.00 90.00 87 VAL A CA 1
ATOM 700 C C . VAL A 1 87 ? 15.579 -8.826 -37.864 1.00 90.00 87 VAL A C 1
ATOM 702 O O . VAL A 1 87 ? 15.017 -9.399 -38.799 1.00 90.00 87 VAL A O 1
ATOM 705 N N . VAL A 1 88 ? 15.101 -8.870 -36.617 1.00 87.25 88 VAL A N 1
ATOM 706 C CA . VAL A 1 88 ? 13.867 -9.592 -36.256 1.00 87.25 88 VAL A CA 1
ATOM 707 C C . VAL A 1 88 ? 12.652 -8.990 -36.967 1.00 87.25 88 VAL A C 1
ATOM 709 O O . VAL A 1 88 ? 11.824 -9.730 -37.498 1.00 87.25 88 VAL A O 1
ATOM 712 N N . PHE A 1 89 ? 12.568 -7.659 -37.041 1.00 90.88 89 PHE A N 1
ATOM 713 C CA . PHE A 1 89 ? 11.496 -6.972 -37.759 1.00 90.88 89 PHE A CA 1
ATOM 714 C C . PHE A 1 89 ? 11.508 -7.286 -39.264 1.00 90.88 89 PHE A C 1
ATOM 716 O O . PHE A 1 89 ? 10.462 -7.602 -39.829 1.00 90.88 89 PHE A O 1
ATOM 723 N N . LEU A 1 90 ? 12.681 -7.277 -39.910 1.00 88.38 90 LEU A N 1
ATOM 724 C CA . LEU A 1 90 ? 12.821 -7.641 -41.327 1.00 88.38 90 LEU A CA 1
ATOM 725 C C . LEU A 1 90 ? 12.421 -9.095 -41.606 1.00 88.38 90 LEU A C 1
ATOM 727 O O . LEU A 1 90 ? 11.735 -9.354 -42.592 1.00 88.38 90 LEU A O 1
ATOM 731 N N . LEU A 1 91 ? 12.802 -10.035 -40.736 1.00 86.19 91 LEU A N 1
ATOM 732 C CA . LEU A 1 91 ? 12.409 -11.445 -40.849 1.00 86.19 91 LEU A CA 1
ATOM 733 C C . LEU A 1 91 ? 10.894 -11.632 -40.711 1.00 86.19 91 LEU A C 1
ATOM 735 O O . LEU A 1 91 ? 10.290 -12.359 -41.500 1.00 86.19 91 LEU A O 1
ATOM 739 N N . ALA A 1 92 ? 10.272 -10.951 -39.747 1.00 84.50 92 ALA A N 1
ATOM 740 C CA . ALA A 1 92 ? 8.824 -10.977 -39.575 1.00 84.50 92 ALA A CA 1
ATOM 741 C C . ALA A 1 92 ? 8.101 -10.404 -40.804 1.00 84.50 92 ALA A C 1
ATOM 743 O O . ALA A 1 92 ? 7.126 -10.988 -41.276 1.00 84.50 92 ALA A O 1
ATOM 744 N N . PHE A 1 93 ? 8.607 -9.299 -41.358 1.00 83.94 93 PHE A N 1
ATOM 745 C CA . PHE A 1 93 ? 8.036 -8.665 -42.544 1.00 83.94 93 PHE A CA 1
ATOM 746 C C . PHE A 1 93 ? 8.190 -9.539 -43.799 1.00 83.94 93 PHE A C 1
ATOM 748 O O . PHE A 1 93 ? 7.236 -9.696 -44.559 1.00 83.94 93 PHE A O 1
ATOM 755 N N . ALA A 1 94 ? 9.349 -10.178 -43.984 1.00 82.81 94 ALA A N 1
ATOM 756 C CA . ALA A 1 94 ? 9.593 -11.109 -45.086 1.00 82.81 94 ALA A CA 1
ATOM 757 C C . ALA A 1 94 ? 8.659 -12.332 -45.031 1.00 82.81 94 ALA A C 1
ATOM 759 O O . ALA A 1 94 ? 8.039 -12.675 -46.037 1.00 82.81 94 ALA A O 1
ATOM 760 N N . GLY A 1 95 ? 8.480 -12.934 -43.850 1.00 75.31 95 GLY A N 1
ATOM 761 C CA . GLY A 1 95 ? 7.540 -14.045 -43.664 1.00 75.31 95 GLY A CA 1
ATOM 762 C C . GLY A 1 95 ? 6.073 -13.648 -43.871 1.00 75.31 95 GLY A C 1
ATOM 763 O O . GLY A 1 95 ? 5.249 -14.483 -44.244 1.00 75.31 95 GLY A O 1
ATOM 764 N N . MET A 1 96 ? 5.733 -12.371 -43.669 1.00 78.12 96 MET A N 1
ATOM 765 C CA . MET A 1 96 ? 4.392 -11.855 -43.948 1.00 78.12 96 MET A CA 1
ATOM 766 C C . MET A 1 96 ? 4.119 -11.754 -45.455 1.00 78.12 96 MET A C 1
ATOM 768 O O . MET A 1 96 ? 3.017 -12.082 -45.884 1.00 78.12 96 MET A O 1
ATOM 772 N N . ILE A 1 97 ? 5.121 -11.366 -46.254 1.00 75.38 97 ILE A N 1
ATOM 773 C CA . ILE A 1 97 ? 5.014 -11.257 -47.721 1.00 75.38 97 ILE A CA 1
ATOM 774 C C . ILE A 1 97 ? 4.905 -12.640 -48.379 1.00 75.38 97 ILE A C 1
ATOM 776 O O . ILE A 1 97 ? 4.174 -12.812 -49.353 1.00 75.38 97 ILE A O 1
ATOM 780 N N . GLU A 1 98 ? 5.594 -13.651 -47.846 1.00 62.56 98 GLU A N 1
ATOM 781 C CA . GLU A 1 98 ? 5.589 -15.001 -48.428 1.00 62.56 98 GLU A CA 1
ATOM 782 C C . GLU A 1 98 ? 4.209 -15.687 -48.340 1.00 62.56 98 GLU A C 1
ATOM 784 O O . GLU A 1 98 ? 3.888 -16.571 -49.139 1.00 62.56 98 GLU A O 1
ATOM 789 N N . ARG A 1 99 ? 3.343 -15.224 -47.430 1.00 60.28 99 ARG A N 1
ATOM 790 C CA . ARG A 1 99 ? 2.023 -15.808 -47.159 1.00 60.28 99 ARG A CA 1
ATOM 791 C C . ARG A 1 99 ? 0.991 -15.597 -48.277 1.00 60.28 99 ARG A C 1
ATOM 793 O O . ARG A 1 99 ? 0.025 -16.354 -48.332 1.00 60.28 99 ARG A O 1
ATOM 800 N N . ASP A 1 100 ? 1.230 -14.646 -49.181 1.00 58.22 100 ASP A N 1
ATOM 801 C CA . ASP A 1 100 ? 0.341 -14.334 -50.309 1.00 58.22 100 ASP A CA 1
ATOM 802 C C . ASP A 1 100 ? 0.832 -14.889 -51.655 1.00 58.22 100 ASP A C 1
ATOM 804 O O . ASP A 1 100 ? 0.219 -14.634 -52.693 1.00 58.22 100 ASP A O 1
ATOM 808 N N . THR A 1 101 ? 1.909 -15.686 -51.677 1.00 59.44 101 THR A N 1
ATOM 809 C CA . THR A 1 101 ? 2.268 -16.414 -52.901 1.00 59.44 101 THR A CA 1
ATOM 810 C C . THR A 1 101 ? 1.357 -17.637 -53.068 1.00 59.44 101 THR A C 1
ATOM 812 O O . THR A 1 101 ? 1.371 -18.544 -52.231 1.00 59.44 101 THR A O 1
ATOM 815 N N . PRO A 1 102 ? 0.527 -17.704 -54.129 1.00 57.69 102 PRO A N 1
ATOM 816 C CA . PRO A 1 102 ? -0.326 -18.858 -54.361 1.00 57.69 102 PRO A CA 1
ATOM 817 C C . PRO A 1 102 ? 0.549 -20.071 -54.690 1.00 57.69 102 PRO A C 1
ATOM 819 O O . PRO A 1 102 ? 1.101 -20.186 -55.784 1.00 57.69 102 PRO A O 1
ATOM 822 N N . GLN A 1 103 ? 0.671 -20.992 -53.733 1.00 61.72 103 GLN A N 1
ATOM 823 C CA . GLN A 1 103 ? 1.254 -22.306 -53.983 1.00 61.72 103 GLN A CA 1
ATOM 824 C C . GLN A 1 103 ? 0.457 -23.018 -55.092 1.00 61.72 103 GLN A C 1
ATOM 826 O O . GLN A 1 103 ? -0.778 -23.054 -55.031 1.00 61.72 103 GLN A O 1
ATOM 831 N N . PRO A 1 104 ? 1.116 -23.626 -56.097 1.00 56.28 104 PRO A N 1
ATOM 832 C CA . PRO A 1 104 ? 0.429 -24.468 -57.061 1.00 56.28 104 PRO A CA 1
ATOM 833 C C . PRO A 1 104 ? -0.132 -25.702 -56.345 1.00 56.28 104 PRO A C 1
ATOM 835 O O . PRO A 1 104 ? 0.590 -26.560 -55.839 1.00 56.28 104 PRO A O 1
ATOM 838 N N . VAL A 1 105 ? -1.460 -25.755 -56.286 1.00 55.94 105 VAL A N 1
ATOM 839 C CA . VAL A 1 105 ? -2.261 -26.769 -55.601 1.00 55.94 105 VAL A CA 1
ATOM 840 C C . VAL A 1 105 ? -2.049 -28.145 -56.241 1.00 55.94 105 VAL A C 1
ATOM 842 O O . VAL A 1 105 ? -2.653 -28.468 -57.264 1.00 55.94 105 VAL A O 1
ATOM 845 N N . ALA A 1 106 ? -1.255 -29.004 -55.601 1.00 55.31 106 ALA A N 1
ATOM 846 C CA . ALA A 1 106 ? -1.325 -30.443 -55.827 1.00 55.31 106 ALA A CA 1
ATOM 847 C C . ALA A 1 106 ? -2.538 -31.001 -55.067 1.00 55.31 106 ALA A C 1
ATOM 849 O O . ALA A 1 106 ? -2.525 -31.200 -53.853 1.00 55.31 106 ALA A O 1
ATOM 850 N N . GLN A 1 107 ? -3.623 -31.222 -55.806 1.00 58.03 107 GLN A N 1
ATOM 851 C CA . GLN A 1 107 ? -4.856 -31.830 -55.323 1.00 58.03 107 GLN A CA 1
ATOM 852 C C . GLN A 1 107 ? -4.603 -33.243 -54.779 1.00 58.03 107 GLN A C 1
ATOM 854 O O . GLN A 1 107 ? -4.251 -34.145 -55.538 1.00 58.03 107 GLN A O 1
ATOM 859 N N . ARG A 1 108 ? -4.929 -33.494 -53.507 1.00 47.66 108 ARG A N 1
ATOM 860 C CA . ARG A 1 108 ? -5.382 -34.822 -53.071 1.00 47.66 108 ARG A CA 1
ATOM 861 C C . ARG A 1 108 ? -6.544 -34.707 -52.094 1.00 47.66 108 ARG A C 1
ATOM 863 O O . ARG A 1 108 ? -6.424 -34.228 -50.974 1.00 47.66 108 ARG A O 1
ATOM 870 N N . ARG A 1 109 ? -7.693 -35.167 -52.586 1.00 52.81 109 ARG A N 1
ATOM 871 C CA . ARG A 1 109 ? -8.913 -35.462 -51.837 1.00 52.81 109 ARG A CA 1
ATOM 872 C C . ARG A 1 109 ? -8.615 -36.507 -50.745 1.00 52.81 109 ARG A C 1
ATOM 874 O O . ARG A 1 109 ? -7.858 -37.434 -51.007 1.00 52.81 109 ARG A O 1
ATOM 881 N N . THR A 1 110 ? -9.270 -36.435 -49.584 1.00 49.12 110 THR A N 1
ATOM 882 C CA . THR A 1 110 ? -10.492 -37.210 -49.256 1.00 49.12 110 THR A CA 1
ATOM 883 C C . THR A 1 110 ? -10.716 -37.365 -47.732 1.00 49.12 110 THR A C 1
ATOM 885 O O . THR A 1 110 ? -9.775 -37.551 -46.975 1.00 49.12 110 THR A O 1
ATOM 888 N N . VAL A 1 111 ? -12.007 -37.420 -47.367 1.00 48.88 111 VAL A N 1
ATOM 889 C CA . VAL A 1 111 ? -12.648 -38.109 -46.217 1.00 48.88 111 VAL A CA 1
ATOM 890 C C . VAL A 1 111 ? -12.784 -37.396 -44.853 1.00 48.88 111 VAL A C 1
ATOM 892 O O . VAL A 1 111 ? -11.971 -37.502 -43.946 1.00 48.88 111 VAL A O 1
ATOM 895 N N . VAL A 1 112 ? -13.962 -36.780 -44.716 1.00 53.94 112 VAL A N 1
ATOM 896 C CA . VAL A 1 112 ? -14.909 -36.738 -43.580 1.00 53.94 112 VAL A CA 1
ATOM 897 C C . VAL A 1 112 ? -14.667 -37.716 -42.408 1.00 53.94 112 VAL A C 1
ATOM 899 O O . VAL A 1 112 ? -14.780 -38.926 -42.590 1.00 53.94 112 VAL A O 1
ATOM 902 N N . LYS A 1 113 ? -14.632 -37.207 -41.163 1.00 47.06 113 LYS A N 1
ATOM 903 C CA . LYS A 1 113 ? -15.468 -37.775 -40.082 1.00 47.06 113 LYS A CA 1
ATOM 904 C C . LYS A 1 113 ? -15.766 -36.790 -38.947 1.00 47.06 113 LYS A C 1
ATOM 906 O O . LYS A 1 113 ? -14.889 -36.283 -38.263 1.00 47.06 113 LYS A O 1
ATOM 911 N N . LYS A 1 114 ? -17.069 -36.576 -38.776 1.00 53.38 114 LYS A N 1
ATOM 912 C CA . LYS A 1 114 ? -17.770 -35.901 -37.684 1.00 53.38 114 LYS A CA 1
ATOM 913 C C . LYS A 1 114 ? -17.581 -36.703 -36.390 1.00 53.38 114 LYS A C 1
ATOM 915 O O . LYS A 1 114 ? -18.000 -37.857 -36.340 1.00 53.38 114 LYS A O 1
ATOM 920 N N . GLN A 1 115 ? -17.014 -36.089 -35.355 1.00 51.94 115 GLN A N 1
ATOM 921 C CA . GLN A 1 115 ? -17.114 -36.581 -33.982 1.00 51.94 115 GLN A CA 1
ATOM 922 C C . GLN A 1 115 ? -17.463 -35.412 -33.062 1.00 51.94 115 GLN A C 1
ATOM 924 O O . GLN A 1 115 ? -16.659 -34.533 -32.774 1.00 51.94 115 GLN A O 1
ATOM 929 N N . ILE A 1 116 ? -18.740 -35.400 -32.691 1.00 57.03 116 ILE A N 1
ATOM 930 C CA . ILE A 1 116 ? -19.286 -34.651 -31.570 1.00 57.03 116 ILE A CA 1
ATOM 931 C C . ILE A 1 116 ? -18.848 -35.423 -30.326 1.00 57.03 116 ILE A C 1
ATOM 933 O O . ILE A 1 116 ? -19.254 -36.568 -30.143 1.00 57.03 116 ILE A O 1
ATOM 937 N N . SER A 1 117 ? -18.013 -34.807 -29.502 1.00 50.44 117 SER A N 1
ATOM 938 C CA . SER A 1 117 ? -17.678 -35.282 -28.162 1.00 50.44 117 SER A CA 1
ATOM 939 C C . SER A 1 117 ? -17.615 -34.064 -27.248 1.00 50.44 117 SER A C 1
ATOM 941 O O . SER A 1 117 ? -16.718 -33.244 -27.405 1.00 50.44 117 SER A O 1
ATOM 943 N N . GLU A 1 118 ? -18.655 -33.961 -26.416 1.00 55.66 118 GLU A N 1
ATOM 944 C CA . GLU A 1 118 ? -18.812 -33.331 -25.093 1.00 55.66 118 GLU A CA 1
ATOM 945 C C . GLU A 1 118 ? -17.986 -32.080 -24.720 1.00 55.66 118 GLU A C 1
ATOM 947 O O . GLU A 1 118 ? -16.796 -31.983 -25.017 1.00 55.66 118 GLU A O 1
ATOM 952 N N . PRO A 1 119 ? -18.574 -31.119 -23.973 1.00 48.72 119 PRO A N 1
ATOM 953 C CA . PRO A 1 119 ? -17.845 -29.958 -23.486 1.00 48.72 119 PRO A CA 1
ATOM 954 C C . PRO A 1 119 ? -16.835 -30.414 -22.430 1.00 48.72 119 PRO A C 1
ATOM 956 O O . PRO A 1 119 ? -17.130 -30.501 -21.238 1.00 48.72 119 PRO A O 1
ATOM 959 N N . LYS A 1 120 ? -15.610 -30.698 -22.877 1.00 47.78 120 LYS A N 1
ATOM 960 C CA . LYS A 1 120 ? -14.433 -30.790 -22.022 1.00 47.78 120 LYS A CA 1
ATOM 961 C C . LYS A 1 120 ? -14.383 -29.493 -21.228 1.00 47.78 120 LYS A C 1
ATOM 963 O O . LYS A 1 120 ? -14.108 -28.434 -21.787 1.00 47.78 120 LYS A O 1
ATOM 968 N N . LYS A 1 121 ? -14.700 -29.590 -19.936 1.00 53.41 121 LYS A N 1
ATOM 969 C CA . LYS A 1 121 ? -14.523 -28.537 -18.941 1.00 53.41 121 LYS A CA 1
ATOM 970 C C . LYS A 1 121 ? -13.097 -28.025 -19.119 1.00 53.41 121 LYS A C 1
ATOM 972 O O . LYS A 1 121 ? -12.140 -28.710 -18.754 1.00 53.41 121 LYS A O 1
ATOM 977 N N . VAL A 1 122 ? -12.962 -26.873 -19.770 1.00 49.84 122 VAL A N 1
ATOM 978 C CA . VAL A 1 122 ? -11.704 -26.147 -19.846 1.00 49.84 122 VAL A CA 1
ATOM 979 C C . VAL A 1 122 ? -11.468 -25.695 -18.416 1.00 49.84 122 VAL A C 1
ATOM 981 O O . VAL A 1 122 ? -11.961 -24.664 -17.972 1.00 49.84 122 VAL A O 1
ATOM 984 N N . VAL A 1 123 ? -10.783 -26.541 -17.648 1.00 56.59 123 VAL A N 1
ATOM 985 C CA . VAL A 1 123 ? -9.929 -26.065 -16.573 1.00 56.59 123 VAL A CA 1
ATOM 986 C C . VAL A 1 123 ? -8.979 -25.142 -17.301 1.00 56.59 123 VAL A C 1
ATOM 988 O O . VAL A 1 123 ? -8.057 -25.622 -17.948 1.00 56.59 123 VAL A O 1
ATOM 991 N N . VAL A 1 124 ? -9.309 -23.851 -17.319 1.00 56.78 124 VAL A N 1
ATOM 992 C CA . VAL A 1 124 ? -8.379 -22.795 -17.681 1.00 56.78 124 VAL A CA 1
ATOM 993 C C . VAL A 1 124 ? -7.281 -22.969 -16.643 1.00 56.78 124 VAL A C 1
ATOM 995 O O . VAL A 1 124 ? -7.523 -22.676 -15.467 1.00 56.78 124 VAL A O 1
ATOM 998 N N . PRO A 1 125 ? -6.112 -23.538 -16.992 1.00 50.03 125 PRO A N 1
ATOM 999 C CA . PRO A 1 125 ? -4.964 -23.301 -16.146 1.00 50.03 125 PRO A CA 1
ATOM 1000 C C . PRO A 1 125 ? -4.867 -21.784 -16.158 1.00 50.03 125 PRO A C 1
ATOM 1002 O O . PRO A 1 125 ? -4.950 -21.190 -17.234 1.00 50.03 125 PRO A O 1
ATOM 1005 N N . ASN A 1 126 ? -4.815 -21.168 -14.981 1.00 54.78 126 ASN A N 1
ATOM 1006 C CA . ASN A 1 126 ? -4.484 -19.762 -14.853 1.00 54.78 126 ASN A CA 1
ATOM 1007 C C . ASN A 1 126 ? -3.125 -19.619 -15.545 1.00 54.78 126 ASN A C 1
ATOM 1009 O O . ASN A 1 126 ? -2.084 -19.902 -14.950 1.00 54.78 126 ASN A O 1
ATOM 1013 N N . ALA A 1 127 ? -3.160 -19.356 -16.852 1.00 49.12 127 ALA A N 1
ATOM 1014 C CA . ALA A 1 127 ? -2.019 -18.980 -17.631 1.00 49.12 127 ALA A CA 1
ATOM 1015 C C . ALA A 1 127 ? -1.630 -17.700 -16.933 1.00 49.12 127 ALA A C 1
ATOM 1017 O O . ALA A 1 127 ? -2.352 -16.705 -17.005 1.00 49.12 127 ALA A O 1
ATOM 1018 N N . LYS A 1 128 ? -0.575 -17.799 -16.123 1.00 57.94 128 LYS A N 1
ATOM 1019 C CA . LYS A 1 128 ? 0.168 -16.637 -15.687 1.00 57.94 128 LYS A CA 1
ATOM 1020 C C . LYS A 1 128 ? 0.305 -15.824 -16.962 1.00 57.94 128 LYS A C 1
ATOM 1022 O O . LYS A 1 128 ? 0.827 -16.331 -17.954 1.00 57.94 128 LYS A O 1
ATOM 1027 N N . ALA A 1 129 ? -0.359 -14.674 -16.987 1.00 57.16 129 ALA A N 1
ATOM 1028 C CA . ALA A 1 129 ? -0.155 -13.698 -18.027 1.00 57.16 129 ALA A CA 1
ATOM 1029 C C . ALA A 1 129 ? 1.311 -13.308 -17.865 1.00 57.16 129 ALA A C 1
ATOM 1031 O O . ALA A 1 129 ? 1.658 -12.470 -17.036 1.00 57.16 129 ALA A O 1
ATOM 1032 N N . ASP A 1 130 ? 2.179 -14.063 -18.531 1.00 59.25 130 ASP A N 1
ATOM 1033 C CA . ASP A 1 130 ? 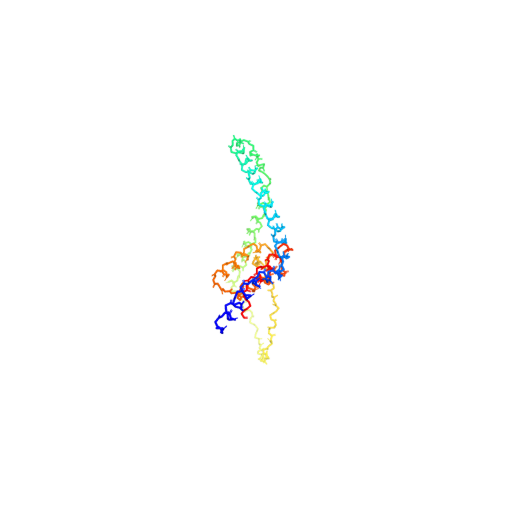3.610 -13.865 -18.537 1.00 59.25 130 ASP A CA 1
ATOM 1034 C C . ASP A 1 130 ? 3.834 -12.546 -19.279 1.00 59.25 130 ASP A C 1
ATOM 1036 O O . ASP A 1 130 ? 3.941 -12.520 -20.503 1.00 59.25 130 ASP A O 1
ATOM 1040 N N . GLY A 1 131 ? 3.817 -11.430 -18.544 1.00 63.69 131 GLY A N 1
ATOM 1041 C CA . GLY A 1 131 ? 4.284 -10.152 -19.071 1.00 63.69 131 GLY A CA 1
ATOM 1042 C C . GLY A 1 131 ? 3.795 -8.883 -18.382 1.00 63.69 131 GLY A C 1
ATOM 1043 O O . GLY A 1 131 ? 4.503 -7.883 -18.452 1.00 63.69 131 GLY A O 1
ATOM 1044 N N . GLU A 1 132 ? 2.643 -8.876 -17.709 1.00 69.94 132 GLU A N 1
ATOM 1045 C CA . GLU A 1 132 ? 2.146 -7.645 -17.078 1.00 69.94 132 GLU A CA 1
ATOM 1046 C C . GLU A 1 132 ? 2.532 -7.610 -15.597 1.00 69.94 132 GLU A C 1
ATOM 1048 O O . GLU A 1 132 ? 2.102 -8.440 -14.795 1.00 69.94 132 GLU A O 1
ATOM 1053 N N . TYR A 1 133 ? 3.392 -6.652 -15.239 1.00 79.81 133 TYR A N 1
ATOM 1054 C CA . TYR A 1 133 ? 3.755 -6.387 -13.851 1.00 79.81 133 TYR A CA 1
ATOM 1055 C C . TYR A 1 133 ? 2.524 -5.880 -13.089 1.00 79.81 133 TYR A C 1
ATOM 1057 O O . TYR A 1 133 ? 2.130 -4.720 -13.214 1.00 79.81 133 TYR A O 1
ATOM 1065 N N . ASP A 1 134 ? 1.911 -6.759 -12.295 1.00 80.94 134 ASP A N 1
ATOM 1066 C CA . ASP A 1 134 ? 0.788 -6.412 -11.428 1.00 80.94 134 ASP A CA 1
ATOM 1067 C C . ASP A 1 134 ? 1.290 -5.720 -10.154 1.00 80.94 134 ASP A C 1
ATOM 1069 O O . ASP A 1 134 ? 1.469 -6.326 -9.095 1.00 80.94 134 ASP A O 1
ATOM 1073 N N . PHE A 1 135 ? 1.523 -4.413 -10.264 1.00 83.00 135 PHE A N 1
ATOM 1074 C CA . PHE A 1 135 ? 1.920 -3.586 -9.128 1.00 83.00 135 PHE A CA 1
ATOM 1075 C C . PHE A 1 135 ? 0.881 -3.632 -7.997 1.00 83.00 135 PHE A C 1
ATOM 1077 O O . PHE A 1 135 ? 1.247 -3.609 -6.829 1.00 83.00 135 PHE A O 1
ATOM 1084 N N . MET A 1 136 ? -0.416 -3.746 -8.304 1.00 79.75 136 MET A N 1
ATOM 1085 C CA . MET A 1 136 ? -1.480 -3.637 -7.297 1.00 79.75 136 MET A CA 1
ATOM 1086 C C . MET A 1 136 ? -1.569 -4.842 -6.359 1.00 79.75 136 MET A C 1
ATOM 1088 O O . MET A 1 136 ? -2.130 -4.723 -5.263 1.00 79.75 136 MET A O 1
ATOM 1092 N N . SER A 1 137 ? -1.021 -5.993 -6.742 1.00 80.50 137 SER A N 1
ATOM 1093 C CA . SER A 1 137 ? -0.876 -7.150 -5.853 1.00 80.50 137 SER A CA 1
ATOM 1094 C C . SER A 1 137 ? 0.488 -7.228 -5.163 1.00 80.50 137 SER A C 1
ATOM 1096 O O . SER A 1 137 ? 0.654 -8.044 -4.254 1.00 80.50 137 SER A O 1
ATOM 1098 N N . SER A 1 138 ? 1.440 -6.365 -5.525 1.00 82.75 138 SER A N 1
ATOM 1099 C CA . SER A 1 138 ? 2.772 -6.349 -4.929 1.00 82.75 138 SER A CA 1
ATOM 1100 C C . SER A 1 138 ? 2.789 -5.658 -3.557 1.00 82.75 138 SER A C 1
ATOM 1102 O O . SER A 1 138 ? 1.900 -4.883 -3.188 1.00 82.75 138 SER A O 1
ATOM 1104 N N . SER A 1 139 ? 3.841 -5.923 -2.779 1.00 84.44 139 SER A N 1
ATOM 1105 C CA . SER A 1 139 ? 4.094 -5.238 -1.506 1.00 84.44 139 SER A CA 1
ATOM 1106 C C . SER A 1 139 ? 4.411 -3.748 -1.677 1.00 84.44 139 SER A C 1
ATOM 1108 O O . SER A 1 139 ? 4.269 -2.974 -0.731 1.00 84.44 139 SER A O 1
ATOM 1110 N N . GLU A 1 140 ? 4.825 -3.330 -2.874 1.00 86.56 140 GLU A N 1
ATOM 1111 C CA . GLU A 1 140 ? 5.154 -1.936 -3.189 1.00 86.56 140 GLU A CA 1
ATOM 1112 C C . GLU A 1 140 ? 3.903 -1.057 -3.277 1.00 86.56 140 GLU A C 1
ATOM 1114 O O . GLU A 1 140 ? 3.975 0.133 -2.982 1.00 86.56 140 GLU A O 1
ATOM 1119 N N . ALA A 1 141 ? 2.740 -1.634 -3.597 1.00 91.25 141 ALA A N 1
ATOM 1120 C CA . ALA A 1 141 ? 1.472 -0.905 -3.630 1.00 91.25 141 ALA A CA 1
ATOM 1121 C C . ALA A 1 141 ? 0.874 -0.632 -2.243 1.00 91.25 141 ALA A C 1
ATOM 1123 O O . ALA A 1 141 ? -0.116 0.092 -2.137 1.00 91.25 141 ALA A O 1
ATOM 1124 N N . ILE A 1 142 ? 1.429 -1.191 -1.162 1.00 90.44 142 ILE A N 1
ATOM 1125 C CA . ILE A 1 142 ? 0.845 -1.080 0.184 1.00 90.44 142 ILE A CA 1
ATOM 1126 C C . ILE A 1 142 ? 0.661 0.374 0.658 1.00 90.44 142 ILE A C 1
ATOM 1128 O O . ILE A 1 142 ? -0.409 0.664 1.198 1.00 90.44 142 ILE A O 1
ATOM 1132 N N . PRO A 1 143 ? 1.606 1.313 0.444 1.00 90.56 143 PRO A N 1
ATOM 1133 C CA . PRO A 1 143 ? 1.380 2.724 0.752 1.00 90.56 143 PRO A CA 1
ATOM 1134 C C . PRO A 1 143 ? 0.146 3.288 0.033 1.00 90.56 143 PRO A C 1
ATOM 1136 O O . PRO A 1 143 ? -0.710 3.902 0.663 1.00 90.56 143 PRO A O 1
ATOM 1139 N N . SER A 1 144 ? -0.010 3.001 -1.261 1.00 92.50 144 SER A N 1
ATOM 1140 C CA . SER A 1 144 ? -1.179 3.425 -2.040 1.00 92.50 144 SER A CA 1
ATOM 1141 C C . SER A 1 144 ? -2.474 2.758 -1.564 1.00 92.50 144 SER A C 1
ATOM 1143 O O . SER A 1 144 ? -3.523 3.400 -1.554 1.00 92.50 144 SER A O 1
ATOM 1145 N N . LYS A 1 145 ? -2.417 1.496 -1.116 1.00 93.06 145 LYS A N 1
ATOM 1146 C CA . LYS A 1 145 ? -3.576 0.798 -0.537 1.00 93.06 145 LYS A CA 1
ATOM 1147 C C . LYS A 1 145 ? -4.052 1.445 0.759 1.00 93.06 145 LYS A C 1
ATOM 1149 O O . LYS A 1 145 ? -5.256 1.486 0.981 1.00 93.06 145 LYS A O 1
ATOM 1154 N N . PHE A 1 146 ? -3.156 1.976 1.593 1.00 94.81 146 PHE A N 1
ATOM 1155 C CA . PHE A 1 146 ? -3.574 2.730 2.779 1.00 94.81 146 PHE A CA 1
ATOM 1156 C C . PHE A 1 146 ? -4.352 3.993 2.408 1.00 94.81 146 PHE A C 1
ATOM 1158 O O . PHE A 1 146 ? -5.422 4.204 2.969 1.00 94.81 146 PHE A O 1
ATOM 1165 N N . ASN A 1 147 ? -3.899 4.750 1.406 1.00 94.12 147 ASN A N 1
ATOM 1166 C CA . ASN A 1 147 ? -4.641 5.918 0.916 1.00 94.12 147 ASN A CA 1
ATOM 1167 C C . ASN A 1 147 ? -6.031 5.521 0.384 1.00 94.12 147 ASN A C 1
ATOM 1169 O O . ASN A 1 147 ? -7.019 6.212 0.618 1.00 94.12 147 ASN A O 1
ATOM 1173 N N . LEU A 1 148 ? -6.126 4.380 -0.309 1.00 93.69 148 LEU A N 1
ATOM 1174 C CA . LEU A 1 148 ? -7.405 3.849 -0.787 1.00 93.69 148 LEU A CA 1
ATOM 1175 C C . LEU A 1 148 ? -8.340 3.462 0.371 1.00 93.69 148 LEU A C 1
ATOM 1177 O O . LEU A 1 148 ? -9.536 3.735 0.320 1.00 93.69 148 LEU A O 1
ATOM 1181 N N . ILE A 1 149 ? -7.801 2.838 1.420 1.00 95.25 149 ILE A N 1
ATOM 1182 C CA . ILE A 1 149 ? -8.559 2.485 2.626 1.00 95.25 149 ILE A CA 1
ATOM 1183 C C . ILE A 1 149 ? -9.070 3.744 3.324 1.00 95.25 149 ILE A C 1
ATOM 1185 O O . ILE A 1 149 ? -10.233 3.775 3.709 1.00 95.25 149 ILE A O 1
ATOM 1189 N N . GLU A 1 150 ? -8.242 4.779 3.460 1.00 94.12 150 GLU A N 1
ATOM 1190 C CA . GLU A 1 150 ? -8.643 6.067 4.039 1.00 94.12 150 GLU A CA 1
ATOM 1191 C C . GLU A 1 150 ? -9.822 6.673 3.265 1.00 94.12 150 GLU A C 1
ATOM 1193 O O . GLU A 1 150 ? -10.844 6.998 3.868 1.00 94.12 150 GLU A O 1
ATOM 1198 N N . ALA A 1 151 ? -9.762 6.676 1.930 1.00 95.69 151 ALA A N 1
ATOM 1199 C CA . ALA A 1 151 ? -10.885 7.104 1.098 1.00 95.69 151 ALA A CA 1
ATOM 1200 C C . ALA A 1 151 ? -12.150 6.250 1.327 1.00 95.69 151 ALA A C 1
ATOM 1202 O O . ALA A 1 151 ? -13.255 6.782 1.444 1.00 95.69 151 ALA A O 1
ATOM 1203 N N . TYR A 1 152 ? -12.025 4.923 1.445 1.00 95.44 152 TYR A N 1
ATOM 1204 C CA . TYR A 1 152 ? -13.170 4.063 1.767 1.00 95.44 152 TYR A CA 1
ATOM 1205 C C . TYR A 1 152 ? -13.763 4.351 3.148 1.00 95.44 152 TYR A C 1
ATOM 1207 O O . TYR A 1 152 ? -14.987 4.315 3.297 1.00 95.44 152 TYR A O 1
ATOM 1215 N N . LEU A 1 153 ? -12.933 4.665 4.144 1.00 93.19 153 LEU A N 1
ATOM 1216 C CA . LEU A 1 153 ? -13.385 5.059 5.478 1.00 93.19 153 LEU A CA 1
ATOM 1217 C C . LEU A 1 153 ? -14.152 6.385 5.445 1.00 93.19 153 LEU A C 1
ATOM 1219 O O . LEU A 1 153 ? -15.226 6.472 6.045 1.00 93.19 153 LEU A O 1
ATOM 1223 N N . GLU A 1 154 ? -13.659 7.380 4.706 1.00 94.31 154 GLU A N 1
ATOM 1224 C CA . GLU A 1 154 ? -14.340 8.667 4.501 1.00 94.31 154 GLU A CA 1
ATOM 1225 C C . GLU A 1 154 ? -15.701 8.488 3.822 1.00 94.31 154 GLU A C 1
ATOM 1227 O O . GLU A 1 154 ? -16.705 9.073 4.234 1.00 94.31 154 GLU A O 1
ATOM 1232 N N . MET A 1 155 ? -15.762 7.602 2.827 1.00 94.69 155 MET A N 1
ATOM 1233 C CA . MET A 1 155 ? -16.994 7.230 2.131 1.00 94.69 155 MET A CA 1
ATOM 1234 C C . MET A 1 155 ? -17.915 6.320 2.961 1.00 94.69 155 MET A C 1
ATOM 1236 O O . MET A 1 155 ? -18.980 5.933 2.478 1.00 94.69 155 MET A O 1
ATOM 1240 N N . LYS A 1 156 ? -17.524 5.958 4.193 1.00 94.00 156 LYS A N 1
ATOM 1241 C CA . LYS A 1 156 ? -18.213 4.997 5.074 1.00 94.00 156 LYS A CA 1
ATOM 1242 C C . LYS A 1 156 ? -18.429 3.621 4.431 1.00 94.00 156 LYS A C 1
ATOM 1244 O O . LYS A 1 156 ? -19.320 2.872 4.828 1.00 94.00 156 LYS A O 1
ATOM 1249 N N . ASN A 1 157 ? -17.610 3.270 3.443 1.00 95.12 157 ASN A N 1
ATOM 1250 C CA . ASN A 1 157 ? -17.633 1.974 2.783 1.00 95.12 157 ASN A CA 1
ATOM 1251 C C . ASN A 1 157 ? -16.720 0.991 3.525 1.00 95.12 157 ASN A C 1
ATOM 1253 O O . ASN A 1 157 ? -15.596 0.686 3.118 1.00 95.12 157 ASN A O 1
ATOM 1257 N N . TYR A 1 158 ? -17.216 0.517 4.663 1.00 94.69 158 TYR A N 1
ATOM 1258 C CA . TYR A 1 158 ? -16.449 -0.314 5.585 1.00 94.69 158 TYR A CA 1
ATOM 1259 C C . TYR A 1 158 ? -16.138 -1.711 5.040 1.00 94.69 158 TYR A C 1
ATOM 1261 O O . TYR A 1 158 ? -15.106 -2.280 5.394 1.00 94.69 158 TYR A O 1
ATOM 1269 N N . ASP A 1 159 ? -16.977 -2.254 4.160 1.00 93.62 159 ASP A N 1
ATOM 1270 C CA . ASP A 1 159 ? -16.784 -3.593 3.597 1.00 93.62 159 ASP A CA 1
ATOM 1271 C C . ASP A 1 159 ? -15.562 -3.645 2.675 1.00 93.62 159 ASP A C 1
ATOM 1273 O O . ASP A 1 159 ? -14.712 -4.534 2.799 1.00 93.62 159 ASP A O 1
ATOM 1277 N N . LEU A 1 160 ? -15.425 -2.652 1.789 1.00 93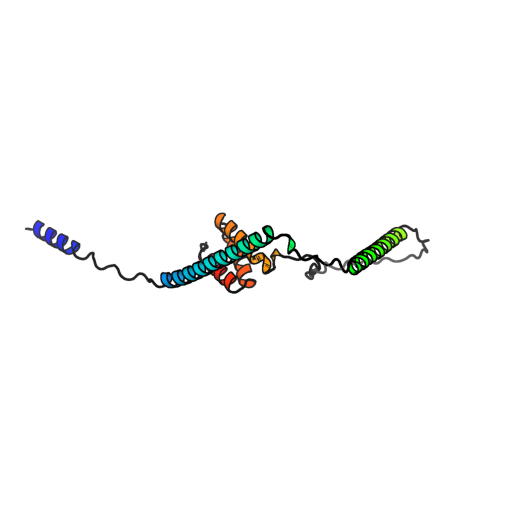.19 160 LEU A N 1
ATOM 1278 C CA . LEU A 1 160 ? -14.258 -2.539 0.912 1.00 93.19 160 LEU A CA 1
ATOM 1279 C C . LEU A 1 160 ? -12.990 -2.204 1.703 1.00 93.19 160 LEU A C 1
ATOM 1281 O O . LEU A 1 160 ? -11.940 -2.797 1.446 1.00 93.19 160 LEU A O 1
ATOM 1285 N N . ALA A 1 161 ? -13.092 -1.333 2.712 1.00 94.75 161 ALA A N 1
ATOM 1286 C CA . ALA A 1 161 ? -11.977 -1.024 3.605 1.00 94.75 161 ALA A CA 1
ATOM 1287 C C . ALA A 1 161 ? -11.457 -2.281 4.327 1.00 94.75 161 ALA A C 1
ATOM 1289 O O . ALA A 1 161 ? -10.255 -2.551 4.310 1.00 94.75 161 ALA A O 1
ATOM 1290 N N . LYS A 1 162 ? -12.351 -3.101 4.901 1.00 94.44 162 LYS A N 1
ATOM 1291 C CA . LYS A 1 162 ? -11.989 -4.373 5.557 1.00 94.44 162 LYS A CA 1
ATOM 1292 C C . LYS A 1 162 ? -11.318 -5.341 4.585 1.00 94.44 162 LYS A C 1
ATOM 1294 O O . LYS A 1 162 ? -10.337 -5.993 4.949 1.00 94.44 162 LYS A O 1
ATOM 1299 N N . LYS A 1 163 ? -11.809 -5.423 3.344 1.00 93.81 163 LYS A N 1
ATOM 1300 C CA . LYS A 1 163 ? -11.216 -6.277 2.308 1.00 93.81 163 LYS A CA 1
ATOM 1301 C C . LYS A 1 163 ? -9.769 -5.878 2.020 1.00 93.81 163 LYS A C 1
ATOM 1303 O O . LYS A 1 163 ? -8.888 -6.735 2.089 1.00 93.81 163 LYS A O 1
ATOM 1308 N N . GLU A 1 164 ? -9.500 -4.602 1.761 1.00 93.88 164 GLU A N 1
ATOM 1309 C CA . GLU A 1 164 ? -8.131 -4.152 1.484 1.00 93.88 164 GLU A CA 1
ATOM 1310 C C . GLU A 1 164 ? -7.216 -4.245 2.712 1.00 93.88 164 GLU A C 1
ATOM 1312 O O . GLU A 1 164 ? -6.070 -4.679 2.585 1.00 93.88 164 GLU A O 1
ATOM 1317 N N . LEU A 1 165 ? -7.721 -3.971 3.920 1.00 94.50 165 LEU A N 1
ATOM 1318 C CA . LEU A 1 165 ? -6.970 -4.196 5.161 1.00 94.50 165 LEU A CA 1
ATOM 1319 C C . LEU A 1 165 ? -6.562 -5.667 5.321 1.00 94.50 165 LEU A C 1
ATOM 1321 O O . LEU A 1 165 ? -5.420 -5.954 5.680 1.00 94.50 165 LEU A O 1
ATOM 1325 N N . SER A 1 166 ? -7.447 -6.611 4.991 1.00 93.69 166 SER A N 1
ATOM 1326 C CA . SER A 1 166 ? -7.129 -8.043 5.038 1.00 93.69 166 SER A CA 1
ATOM 1327 C C . SER A 1 166 ? -6.035 -8.451 4.043 1.00 93.69 166 SER A C 1
ATOM 1329 O O . SER A 1 166 ? -5.219 -9.321 4.353 1.00 93.69 166 SER A O 1
ATOM 1331 N N . ASN A 1 167 ? -5.961 -7.788 2.882 1.00 92.00 167 ASN A N 1
ATOM 1332 C CA . ASN A 1 167 ? -4.878 -7.986 1.921 1.00 92.00 167 ASN A CA 1
ATOM 1333 C C . ASN A 1 167 ? -3.546 -7.495 2.503 1.00 92.00 167 ASN A C 1
ATOM 1335 O O . ASN A 1 167 ? -2.549 -8.214 2.454 1.00 92.00 167 ASN A O 1
ATOM 1339 N N . ILE A 1 168 ? -3.529 -6.310 3.120 1.00 92.75 168 ILE A N 1
ATOM 1340 C CA . ILE A 1 168 ? -2.321 -5.763 3.758 1.00 92.75 168 ILE A CA 1
ATOM 1341 C C . ILE A 1 168 ? -1.850 -6.658 4.910 1.00 92.75 168 ILE A C 1
ATOM 1343 O O . ILE A 1 168 ? -0.651 -6.870 5.064 1.00 92.75 168 ILE A O 1
ATOM 1347 N N . LEU A 1 169 ? -2.765 -7.257 5.679 1.00 93.44 169 LEU A N 1
ATOM 1348 C CA . LEU A 1 169 ? -2.397 -8.199 6.743 1.00 93.44 169 LEU A CA 1
ATOM 1349 C C . LEU A 1 169 ? -1.667 -9.448 6.230 1.00 93.44 169 LEU A C 1
ATOM 1351 O O . LEU A 1 169 ? -0.917 -10.059 6.986 1.00 93.44 169 LEU A O 1
ATOM 1355 N N . ARG A 1 170 ? -1.881 -9.834 4.968 1.00 90.69 170 ARG A N 1
ATOM 1356 C CA . ARG A 1 170 ? -1.250 -11.011 4.353 1.00 90.69 170 ARG A CA 1
ATOM 1357 C C . ARG A 1 170 ? 0.085 -10.695 3.689 1.00 90.69 170 ARG A C 1
ATOM 1359 O O . ARG A 1 170 ? 0.994 -11.512 3.770 1.00 90.69 170 ARG A O 1
ATOM 1366 N N . PHE A 1 171 ? 0.186 -9.546 3.024 1.00 87.12 171 PHE A N 1
ATOM 1367 C CA . PHE A 1 171 ? 1.332 -9.212 2.168 1.00 87.12 171 PHE A CA 1
ATOM 1368 C C . PHE A 1 171 ? 2.240 -8.114 2.737 1.00 87.12 171 PHE A C 1
ATOM 1370 O O . PHE A 1 171 ? 3.330 -7.893 2.216 1.00 87.12 171 PHE A O 1
ATOM 1377 N N . GLY A 1 172 ? 1.808 -7.414 3.789 1.00 87.50 172 GLY A N 1
ATOM 1378 C CA . GLY A 1 172 ? 2.558 -6.316 4.390 1.00 87.50 172 GLY A CA 1
ATOM 1379 C C . GLY A 1 172 ? 3.619 -6.744 5.389 1.00 87.50 172 GLY A C 1
ATOM 1380 O O . GLY A 1 172 ? 3.593 -7.847 5.932 1.00 87.50 172 GLY A O 1
ATOM 1381 N N . ASN A 1 173 ? 4.551 -5.832 5.654 1.00 91.25 173 ASN A N 1
ATOM 1382 C CA . ASN A 1 173 ? 5.557 -5.983 6.702 1.00 91.25 173 ASN A CA 1
ATOM 1383 C C . ASN A 1 173 ? 4.947 -5.802 8.109 1.00 91.25 173 ASN A C 1
ATOM 1385 O O . ASN A 1 173 ? 3.807 -5.367 8.255 1.00 91.25 173 ASN A O 1
ATOM 1389 N N . ILE A 1 174 ? 5.716 -6.103 9.161 1.00 92.31 174 ILE A N 1
ATOM 1390 C CA . ILE A 1 174 ? 5.238 -6.088 10.558 1.00 92.31 174 ILE A CA 1
ATOM 1391 C C . ILE A 1 174 ? 4.593 -4.742 10.942 1.00 92.31 174 ILE A C 1
ATOM 1393 O O . ILE A 1 174 ? 3.521 -4.723 11.550 1.00 92.31 174 ILE A O 1
ATOM 1397 N N . HIS A 1 175 ? 5.19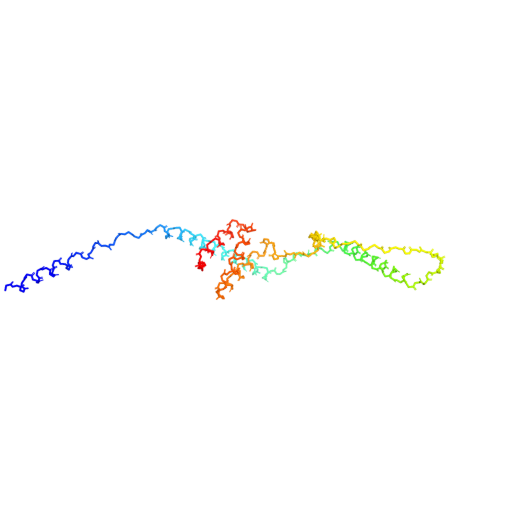5 -3.617 10.547 1.00 90.56 175 HIS A N 1
ATOM 1398 C CA . HIS A 1 175 ? 4.660 -2.284 10.838 1.00 90.56 175 HIS A CA 1
ATOM 1399 C C . HIS A 1 175 ? 3.337 -2.023 10.109 1.00 90.56 175 HIS A C 1
ATOM 1401 O O . HIS A 1 175 ? 2.368 -1.567 10.717 1.00 90.56 175 HIS A O 1
ATOM 1407 N N . GLN A 1 176 ? 3.265 -2.367 8.823 1.00 92.00 176 GLN A N 1
ATOM 1408 C CA . GLN A 1 176 ? 2.056 -2.232 8.008 1.00 92.00 176 GLN A CA 1
ATOM 1409 C C . GLN A 1 176 ? 0.928 -3.124 8.536 1.00 92.00 176 GLN A C 1
ATOM 1411 O O . GLN A 1 176 ? -0.216 -2.684 8.618 1.00 92.00 176 GLN A O 1
ATOM 1416 N N . GLN A 1 177 ? 1.244 -4.349 8.959 1.00 93.44 177 GLN A N 1
ATOM 1417 C CA . GLN A 1 177 ? 0.277 -5.251 9.577 1.00 93.44 177 GLN A CA 1
ATOM 1418 C C . GLN A 1 177 ? -0.251 -4.690 10.899 1.00 93.44 177 GLN A C 1
ATOM 1420 O O . GLN A 1 177 ? -1.453 -4.754 11.147 1.00 93.44 177 GLN A O 1
ATOM 1425 N N . SER A 1 178 ? 0.620 -4.122 11.738 1.00 93.19 178 SER A N 1
ATOM 1426 C CA . SER A 1 178 ? 0.207 -3.482 12.991 1.00 93.19 178 SER A CA 1
ATOM 1427 C C . SER A 1 178 ? -0.748 -2.312 12.730 1.00 93.19 178 SER A C 1
ATOM 1429 O O . SER A 1 178 ? -1.859 -2.288 13.262 1.00 93.19 178 SER A O 1
ATOM 1431 N N . LYS A 1 179 ? -0.384 -1.409 11.805 1.00 92.19 179 LYS A N 1
ATOM 1432 C CA . LYS A 1 179 ? -1.244 -0.293 11.377 1.00 92.19 179 LYS A CA 1
ATOM 1433 C C . LYS A 1 179 ? -2.587 -0.786 10.828 1.00 92.19 179 LYS A C 1
ATOM 1435 O O . LYS A 1 179 ? -3.633 -0.249 11.183 1.00 92.19 179 LYS A O 1
ATOM 1440 N N . ALA A 1 180 ? -2.576 -1.838 10.009 1.00 94.69 180 ALA A N 1
ATOM 1441 C CA . ALA A 1 180 ? -3.793 -2.423 9.458 1.00 94.69 180 ALA A CA 1
ATOM 1442 C C . ALA A 1 180 ? -4.703 -3.026 10.545 1.00 94.69 180 ALA A C 1
ATOM 1444 O O . ALA A 1 180 ? -5.918 -2.858 10.477 1.00 94.69 180 ALA A O 1
ATOM 1445 N N . LYS A 1 181 ? -4.146 -3.673 11.580 1.00 94.25 181 LYS A N 1
ATOM 1446 C CA . LYS A 1 181 ? -4.928 -4.169 12.730 1.00 94.25 181 LYS A CA 1
ATOM 1447 C C . LYS A 1 181 ? -5.589 -3.030 13.501 1.00 94.25 181 LYS A C 1
ATOM 1449 O O . LYS A 1 181 ? -6.764 -3.139 13.837 1.00 94.25 181 LYS A O 1
ATOM 1454 N N . LEU A 1 182 ? -4.858 -1.942 13.749 1.00 93.00 182 LEU A N 1
ATOM 1455 C CA . LEU A 1 182 ? -5.398 -0.762 14.428 1.00 93.00 182 LEU A CA 1
ATOM 1456 C C . LEU A 1 182 ? -6.575 -0.164 13.652 1.00 93.00 182 LEU A C 1
ATOM 1458 O O . LEU A 1 182 ? -7.643 0.030 14.227 1.00 93.00 182 LEU A O 1
ATOM 1462 N N . LEU A 1 183 ? -6.412 0.044 12.342 1.00 92.62 183 LEU A N 1
ATOM 1463 C CA . LEU A 1 183 ? -7.485 0.540 11.475 1.00 92.62 183 LEU A CA 1
ATOM 1464 C C . LEU A 1 183 ? -8.687 -0.408 11.455 1.00 92.62 183 LEU A C 1
ATOM 1466 O O . LEU A 1 183 ? -9.826 0.043 11.502 1.00 92.62 183 LEU A O 1
ATOM 1470 N N . MET A 1 184 ? -8.458 -1.722 11.448 1.00 93.25 184 MET A N 1
ATOM 1471 C CA . MET A 1 184 ? -9.550 -2.695 11.434 1.00 93.25 184 MET A CA 1
ATOM 1472 C C . MET A 1 184 ? -10.395 -2.658 12.714 1.00 93.25 184 MET A C 1
ATOM 1474 O O . MET A 1 184 ? -11.604 -2.864 12.640 1.00 93.25 184 MET A O 1
ATOM 1478 N N . ASN A 1 185 ? -9.791 -2.330 13.859 1.00 90.81 185 ASN A N 1
ATOM 1479 C CA . ASN A 1 185 ? -10.497 -2.164 15.134 1.00 90.81 185 ASN A CA 1
ATOM 1480 C C . ASN A 1 185 ? -11.311 -0.862 15.214 1.00 90.81 185 ASN A C 1
ATOM 1482 O O . ASN A 1 185 ? -12.243 -0.774 16.008 1.00 90.81 185 ASN A O 1
ATOM 1486 N N . GLN A 1 186 ? -10.959 0.153 14.420 1.00 87.69 186 GLN A N 1
ATOM 1487 C CA . GLN A 1 186 ? -11.685 1.428 14.363 1.00 87.69 186 GLN A CA 1
ATOM 1488 C C . GLN A 1 186 ? -12.950 1.345 13.503 1.00 87.69 186 GLN A C 1
ATOM 1490 O O . GLN A 1 186 ? -13.829 2.202 13.604 1.00 87.69 186 GLN A O 1
ATOM 1495 N N . ILE A 1 187 ? -13.052 0.326 12.648 1.00 90.12 187 ILE A N 1
ATOM 1496 C CA . ILE A 1 187 ? -14.208 0.139 11.781 1.00 90.12 187 ILE A CA 1
ATOM 1497 C C . ILE A 1 187 ? -15.351 -0.486 12.592 1.00 90.12 187 ILE A C 1
ATOM 1499 O O . ILE A 1 187 ? -15.152 -1.546 13.191 1.00 90.12 187 ILE A O 1
ATOM 1503 N N . PRO A 1 188 ? -16.565 0.098 12.580 1.00 84.38 188 PRO A N 1
ATOM 1504 C CA . PRO A 1 188 ? -17.703 -0.494 13.266 1.00 84.38 188 PRO A CA 1
ATOM 1505 C C . PRO A 1 188 ? -17.964 -1.929 12.774 1.00 84.38 188 PRO A C 1
ATOM 1507 O O . PRO A 1 188 ? -17.912 -2.242 11.574 1.00 84.38 188 PRO A O 1
ATOM 1510 N N . SER A 1 189 ? -18.222 -2.829 13.724 1.00 72.44 189 SER A N 1
ATOM 1511 C CA . SER A 1 189 ? -18.843 -4.112 13.406 1.00 72.44 189 SER A CA 1
ATOM 1512 C C . SER A 1 189 ? -20.314 -3.820 13.127 1.00 72.44 189 SER A C 1
ATOM 1514 O O . SER A 1 189 ? -21.051 -3.412 14.020 1.00 72.44 189 SER A O 1
ATOM 1516 N N . VAL A 1 190 ? -20.678 -3.892 11.848 1.00 57.19 190 VAL A N 1
ATOM 1517 C CA . VAL A 1 190 ? -22.078 -3.900 11.413 1.00 57.19 190 VAL A CA 1
ATOM 1518 C C . VAL A 1 190 ? -22.625 -5.299 11.641 1.00 57.19 190 VAL A C 1
ATOM 1520 O O . VAL A 1 190 ? -21.861 -6.254 11.358 1.00 57.19 190 VAL A O 1
#